Protein AF-A0A0F2J885-F1 (afdb_monomer_lite)

Structure (mmCIF, N/CA/C/O backbone):
data_AF-A0A0F2J885-F1
#
_entry.id   AF-A0A0F2J885-F1
#
loop_
_atom_site.group_PDB
_atom_site.id
_atom_site.type_symbol
_atom_site.label_atom_id
_atom_site.label_alt_id
_atom_site.label_comp_id
_atom_site.label_asym_id
_atom_site.label_entity_id
_atom_site.label_seq_id
_atom_site.pdbx_PDB_ins_code
_atom_site.Cartn_x
_atom_site.Cartn_y
_atom_site.Cartn_z
_atom_site.occupancy
_atom_site.B_iso_or_equiv
_atom_site.auth_seq_id
_atom_site.auth_comp_id
_atom_site.auth_asym_id
_atom_site.auth_atom_id
_atom_site.pdbx_PDB_model_num
ATOM 1 N N . MET A 1 1 ? 10.610 10.848 31.825 1.00 75.00 1 MET A N 1
ATOM 2 C CA . MET A 1 1 ? 9.283 10.232 32.077 1.00 75.00 1 MET A CA 1
ATOM 3 C C . MET A 1 1 ? 8.129 11.218 31.873 1.00 75.00 1 MET A C 1
ATOM 5 O O . MET A 1 1 ? 7.255 10.936 31.067 1.00 75.00 1 MET A O 1
ATOM 9 N N . GLN A 1 2 ? 8.126 12.385 32.527 1.00 83.94 2 GLN A N 1
ATOM 10 C CA . GLN A 1 2 ? 7.028 13.365 32.436 1.00 83.94 2 GLN A CA 1
ATOM 11 C C . GLN A 1 2 ? 6.797 13.942 31.021 1.00 83.94 2 GLN A C 1
ATOM 13 O O . GLN A 1 2 ? 5.659 13.989 30.561 1.00 83.94 2 GLN A O 1
ATOM 18 N N . GLU A 1 3 ? 7.866 14.290 30.298 1.00 84.31 3 GLU A N 1
ATOM 19 C CA . GLU A 1 3 ? 7.790 14.775 28.905 1.00 84.31 3 GLU A CA 1
ATOM 20 C C . GLU A 1 3 ? 7.240 13.719 27.932 1.00 84.31 3 GLU A C 1
ATOM 22 O O . GLU A 1 3 ? 6.405 14.006 27.076 1.00 84.31 3 GLU A O 1
ATOM 27 N N . MET A 1 4 ? 7.619 12.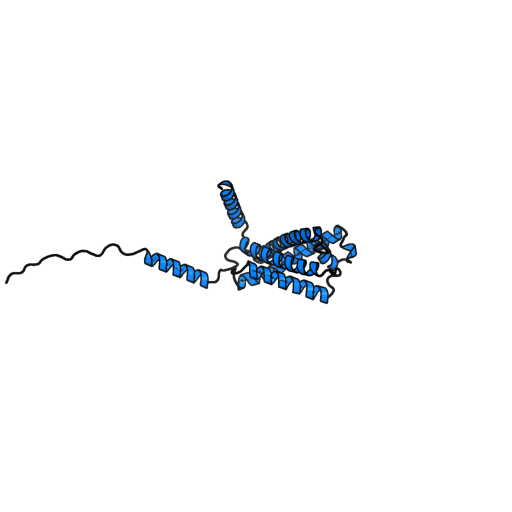455 28.132 1.00 80.94 4 MET A N 1
ATOM 28 C CA . MET A 1 4 ? 7.105 11.335 27.342 1.00 80.94 4 MET A CA 1
ATOM 29 C C . MET A 1 4 ? 5.592 11.153 27.547 1.00 80.94 4 MET A C 1
ATOM 31 O O . MET A 1 4 ? 4.850 10.995 26.580 1.00 80.94 4 MET A O 1
ATOM 35 N N . ASN A 1 5 ? 5.109 11.270 28.788 1.00 87.56 5 ASN A N 1
ATOM 36 C CA . ASN A 1 5 ? 3.677 11.204 29.094 1.00 87.56 5 ASN A CA 1
ATOM 37 C C . ASN A 1 5 ? 2.891 12.371 28.476 1.00 87.56 5 ASN A C 1
ATOM 39 O O . ASN A 1 5 ? 1.774 12.171 27.996 1.00 87.56 5 ASN A O 1
ATOM 43 N N . ARG A 1 6 ? 3.476 13.576 28.435 1.00 85.69 6 ARG A N 1
ATOM 44 C CA . ARG A 1 6 ? 2.882 14.735 27.751 1.00 85.69 6 ARG A CA 1
ATOM 45 C C . ARG A 1 6 ? 2.764 14.505 26.248 1.00 85.69 6 ARG A C 1
ATOM 47 O O . ARG A 1 6 ? 1.681 14.702 25.704 1.00 85.69 6 ARG A O 1
ATOM 54 N N . MET A 1 7 ? 3.820 14.015 25.594 1.00 85.31 7 MET A N 1
ATOM 55 C CA . MET A 1 7 ? 3.769 13.669 24.167 1.00 85.31 7 MET A CA 1
ATOM 56 C C . MET A 1 7 ? 2.695 12.622 23.861 1.00 85.31 7 MET A C 1
ATOM 58 O O . MET A 1 7 ? 1.915 12.805 22.928 1.00 85.31 7 MET A O 1
ATOM 62 N N . PHE A 1 8 ? 2.597 11.559 24.666 1.00 85.31 8 PHE A N 1
ATOM 63 C CA . PHE A 1 8 ? 1.533 10.563 24.509 1.00 85.31 8 PHE A CA 1
ATOM 64 C C . PHE A 1 8 ? 0.135 11.169 24.696 1.00 85.31 8 PHE A C 1
ATOM 66 O O . PHE A 1 8 ? -0.795 10.803 23.974 1.00 85.31 8 PHE A O 1
ATOM 73 N N . GLY A 1 9 ? -0.015 12.124 25.619 1.00 84.25 9 GLY A N 1
ATOM 74 C CA . GLY A 1 9 ? -1.247 12.889 25.808 1.00 84.25 9 GLY A CA 1
ATOM 75 C C . GLY A 1 9 ? -1.638 13.692 24.566 1.00 84.25 9 GLY A C 1
ATOM 76 O O . GLY A 1 9 ? -2.761 13.553 24.078 1.00 84.25 9 GLY A O 1
ATOM 77 N N . TYR A 1 10 ? -0.707 14.469 24.007 1.00 85.44 10 TYR A N 1
ATOM 78 C CA . TYR A 1 10 ? -0.944 15.240 22.783 1.00 85.44 10 TYR A CA 1
ATOM 79 C C . TYR A 1 10 ? -1.274 14.342 21.594 1.00 85.44 10 TYR A C 1
ATOM 81 O O . TYR A 1 10 ? -2.253 14.595 20.893 1.00 85.44 10 TYR A O 1
ATOM 89 N N . LEU A 1 11 ? -0.531 13.247 21.417 1.00 83.31 11 LEU A N 1
ATOM 90 C CA . LEU A 1 11 ? -0.783 12.276 20.356 1.00 83.31 11 LEU A CA 1
ATOM 91 C C . LEU A 1 11 ? -2.200 11.699 20.455 1.00 83.31 11 LEU A C 1
ATOM 93 O O . LEU A 1 11 ? -2.914 11.624 19.458 1.00 83.31 11 LEU A O 1
ATOM 97 N N . LYS A 1 12 ? -2.645 11.342 21.664 1.00 82.50 12 LYS A N 1
ATOM 98 C CA . LYS A 1 12 ? -3.994 10.812 21.895 1.00 82.50 12 LYS A CA 1
ATOM 99 C C . LYS A 1 12 ? -5.083 11.839 21.571 1.00 82.50 12 LYS A C 1
ATOM 101 O O . LYS A 1 12 ? -6.121 11.462 21.027 1.00 82.50 12 LYS A O 1
ATOM 106 N N . THR A 1 13 ? -4.857 13.113 21.883 1.00 82.69 13 THR A N 1
ATOM 107 C CA . THR A 1 13 ? -5.788 14.203 21.554 1.00 82.69 13 THR A CA 1
ATOM 108 C C . THR A 1 13 ? -5.851 14.446 20.049 1.00 82.69 13 THR A C 1
ATOM 110 O O . THR A 1 13 ? -6.946 14.488 19.494 1.00 82.69 13 THR A O 1
ATOM 113 N N . ILE A 1 14 ? -4.701 14.510 19.373 1.00 80.25 14 ILE A N 1
ATOM 114 C CA . ILE A 1 14 ? -4.619 14.666 17.914 1.00 80.25 14 ILE A CA 1
ATOM 115 C C . ILE A 1 14 ? -5.349 13.514 17.218 1.00 80.25 14 ILE A C 1
ATOM 117 O O . ILE A 1 14 ? -6.220 13.748 16.385 1.00 80.25 14 ILE A O 1
ATOM 121 N N . LEU A 1 15 ? -5.088 12.269 17.625 1.00 79.81 15 LEU A N 1
ATOM 122 C CA . LEU A 1 15 ? -5.775 11.095 17.081 1.00 79.81 15 LEU A CA 1
ATOM 123 C C . LEU A 1 15 ? -7.289 11.123 17.318 1.00 79.81 15 LEU A C 1
ATOM 125 O O . LEU A 1 15 ? -8.039 10.573 16.519 1.00 79.81 15 LEU A O 1
ATOM 129 N N . ARG A 1 16 ? -7.761 11.744 18.406 1.00 77.25 16 ARG A N 1
ATOM 130 C CA . ARG A 1 16 ? -9.198 11.893 18.673 1.00 77.25 16 ARG A CA 1
ATOM 131 C C . ARG A 1 16 ? -9.847 12.915 17.735 1.00 77.25 16 ARG A C 1
ATOM 133 O O . ARG A 1 16 ? -10.971 12.675 17.309 1.00 77.25 16 ARG A O 1
ATOM 140 N N . VAL A 1 17 ? -9.154 14.009 17.419 1.00 78.19 17 VAL A N 1
ATOM 141 C CA . VAL A 1 17 ? -9.633 15.048 16.487 1.00 78.19 17 VAL A CA 1
ATOM 142 C C . VAL A 1 17 ? -9.589 14.559 15.039 1.00 78.19 17 VAL A C 1
ATOM 144 O O . VAL A 1 17 ? -10.494 14.852 14.269 1.00 78.19 17 VAL A O 1
ATOM 147 N N . LEU A 1 18 ? -8.589 13.752 14.680 1.00 86.12 18 LEU A N 1
ATOM 148 C CA . LEU A 1 18 ? -8.421 13.202 13.331 1.00 86.12 18 LEU A CA 1
ATOM 149 C C . LEU A 1 18 ? -9.342 12.011 13.016 1.00 86.12 18 LEU A C 1
ATOM 151 O O . LEU A 1 18 ? -9.144 11.341 12.003 1.00 86.12 18 LEU A O 1
ATOM 155 N N . LYS A 1 19 ? -10.334 11.713 13.864 1.00 90.94 19 LYS A N 1
ATOM 156 C CA . LYS A 1 19 ? -11.270 10.623 13.586 1.00 90.94 19 LYS A CA 1
ATOM 157 C C . LYS A 1 19 ? -12.225 10.992 12.462 1.00 90.94 19 LYS A C 1
ATOM 159 O O . LYS A 1 19 ? -12.911 12.007 12.515 1.00 90.94 19 LYS A O 1
ATOM 164 N N . MET A 1 20 ? -12.313 10.109 11.481 1.00 92.56 20 MET A N 1
ATOM 165 C CA . MET A 1 20 ? -13.153 10.248 10.303 1.00 92.56 20 MET A CA 1
ATOM 166 C C . MET A 1 20 ? -14.369 9.329 10.426 1.00 92.56 20 MET A C 1
ATOM 168 O O . MET A 1 20 ? -14.254 8.178 10.857 1.00 92.56 20 MET A O 1
ATOM 172 N N . LYS A 1 21 ? -15.538 9.858 10.053 1.00 91.62 21 LYS A N 1
ATOM 173 C CA . LYS A 1 21 ? -16.811 9.117 10.035 1.00 91.62 21 LYS A CA 1
ATOM 174 C C . LYS A 1 21 ? -17.086 8.460 8.689 1.00 91.62 21 LYS A C 1
ATOM 176 O O . LYS A 1 21 ? -17.731 7.419 8.622 1.00 91.62 21 LYS A O 1
ATOM 181 N N . ASP A 1 22 ? -16.602 9.086 7.621 1.00 94.31 22 ASP A N 1
ATOM 182 C CA . ASP A 1 22 ? -16.809 8.592 6.272 1.00 94.31 22 ASP A CA 1
ATOM 183 C C . ASP A 1 22 ? -15.866 7.422 5.968 1.00 94.31 22 ASP A C 1
ATOM 185 O O . ASP A 1 22 ? -14.637 7.543 6.021 1.00 94.31 22 ASP A O 1
ATOM 189 N N . SER A 1 23 ? -16.469 6.275 5.653 1.00 94.25 23 SER A N 1
ATOM 190 C CA . SER A 1 23 ? -15.751 5.023 5.415 1.00 94.25 23 SER A CA 1
ATOM 191 C C . SER A 1 23 ? -14.853 5.090 4.178 1.00 94.25 23 SER A C 1
ATOM 193 O O . SER A 1 23 ? -13.787 4.473 4.165 1.00 94.25 23 SER A O 1
ATOM 195 N N . VAL A 1 24 ? -15.238 5.853 3.152 1.00 96.62 24 VAL A N 1
ATOM 196 C CA . VAL A 1 24 ? -14.452 6.000 1.922 1.00 96.62 24 VAL A CA 1
ATOM 197 C C . VAL A 1 24 ? -13.218 6.851 2.204 1.00 96.62 24 VAL A C 1
ATOM 199 O O . VAL A 1 24 ? -12.098 6.408 1.958 1.00 96.62 24 VAL A O 1
ATOM 202 N N . THR A 1 25 ? -13.402 8.018 2.815 1.00 96.62 25 THR A N 1
ATOM 203 C CA . THR A 1 25 ? -12.331 8.962 3.157 1.00 96.62 25 THR A CA 1
ATOM 204 C C . THR A 1 25 ? -11.287 8.317 4.062 1.00 96.62 25 THR A C 1
ATOM 206 O O . THR A 1 25 ? -10.093 8.384 3.763 1.00 96.62 25 THR A O 1
ATOM 209 N N . VAL A 1 26 ? -11.711 7.620 5.126 1.00 97.12 26 VAL A N 1
ATOM 210 C CA . VAL A 1 26 ? -10.763 6.939 6.025 1.00 97.12 26 VAL A CA 1
ATOM 211 C C . VAL A 1 26 ? -10.024 5.802 5.323 1.00 97.12 26 VAL A C 1
ATOM 213 O O . VAL A 1 26 ? -8.848 5.581 5.613 1.00 97.12 26 VAL A O 1
ATOM 216 N N . SER A 1 27 ? -10.669 5.115 4.373 1.00 97.62 27 SER A N 1
ATOM 217 C CA . SER A 1 27 ? -10.021 4.071 3.570 1.00 97.62 27 SER A CA 1
ATOM 218 C C . SER A 1 27 ? -8.932 4.655 2.691 1.00 97.62 27 SER A C 1
ATOM 220 O O . SER A 1 27 ? -7.784 4.237 2.803 1.00 97.62 27 SER A O 1
ATOM 222 N N . LEU A 1 28 ? -9.267 5.662 1.881 1.00 98.25 28 LEU A N 1
ATOM 223 C CA . LEU A 1 28 ? -8.322 6.305 0.969 1.00 98.25 28 LEU A CA 1
ATOM 224 C C . LEU A 1 28 ? -7.118 6.870 1.729 1.00 98.25 28 LEU A C 1
ATOM 226 O O . LEU A 1 28 ? -5.973 6.620 1.353 1.00 98.25 28 LEU A O 1
ATOM 230 N N . PHE A 1 29 ? -7.364 7.567 2.841 1.00 97.81 29 PHE A N 1
ATOM 231 C CA . PHE A 1 29 ? -6.300 8.127 3.671 1.00 97.81 29 PHE A CA 1
ATOM 232 C C . PHE A 1 29 ? -5.418 7.041 4.304 1.00 97.81 29 PHE A C 1
ATOM 234 O O . PHE A 1 29 ? -4.191 7.139 4.288 1.00 97.81 29 PHE A O 1
ATOM 241 N N . SER A 1 30 ? -6.023 5.970 4.821 1.00 98.06 30 SER A N 1
ATOM 242 C CA . SER A 1 30 ? -5.278 4.866 5.437 1.00 98.06 30 SER A CA 1
ATOM 243 C C . SER A 1 30 ? -4.452 4.083 4.418 1.00 98.06 30 SER A C 1
ATOM 245 O O . SER A 1 30 ? -3.316 3.721 4.713 1.00 98.06 30 SER A O 1
ATOM 247 N N . GLY A 1 31 ? -4.992 3.853 3.218 1.00 98.31 31 GLY A N 1
ATOM 248 C CA . GLY A 1 31 ? -4.272 3.214 2.117 1.00 98.31 31 GLY A CA 1
ATOM 249 C C . GLY A 1 31 ? -3.114 4.063 1.615 1.00 98.31 31 GLY A C 1
ATOM 250 O O . GLY A 1 31 ? -2.020 3.546 1.396 1.00 98.31 31 GLY A O 1
ATOM 251 N N . PHE A 1 32 ? -3.303 5.381 1.525 1.00 98.50 32 PHE A N 1
ATOM 252 C CA . PHE A 1 32 ? -2.219 6.315 1.234 1.00 98.50 32 PHE A CA 1
ATOM 253 C C . PHE A 1 32 ? -1.088 6.206 2.269 1.00 98.50 32 PHE A C 1
ATOM 255 O O . PHE A 1 32 ? 0.065 6.000 1.893 1.00 98.50 32 PHE A O 1
ATOM 262 N N . LEU A 1 33 ? -1.405 6.244 3.570 1.00 98.38 33 LEU A N 1
ATOM 263 C CA . LEU A 1 33 ? -0.406 6.079 4.635 1.00 98.38 33 LEU A CA 1
ATOM 264 C C . LEU A 1 33 ? 0.305 4.723 4.573 1.00 98.38 33 LEU A C 1
ATOM 266 O O . LEU A 1 33 ? 1.526 4.663 4.717 1.00 98.38 33 LEU A O 1
ATOM 270 N N . GLY A 1 34 ? -0.435 3.638 4.336 1.00 98.50 34 GLY A N 1
ATOM 271 C CA . GLY A 1 34 ? 0.156 2.315 4.155 1.00 98.50 34 GLY A CA 1
ATOM 272 C C . GLY A 1 34 ? 1.112 2.264 2.965 1.00 98.50 34 GLY A C 1
ATOM 273 O O . GLY A 1 34 ? 2.170 1.644 3.053 1.00 98.50 34 GLY A O 1
ATOM 274 N N . THR A 1 35 ? 0.779 2.963 1.878 1.00 98.44 35 THR A N 1
ATOM 275 C CA . THR A 1 35 ? 1.628 3.042 0.681 1.00 98.44 35 THR A CA 1
ATOM 276 C C . THR A 1 35 ? 2.916 3.804 0.966 1.00 98.44 35 THR A C 1
ATOM 278 O O . THR A 1 35 ? 3.982 3.349 0.573 1.00 98.44 35 THR A O 1
ATOM 281 N N . LEU A 1 36 ? 2.866 4.888 1.746 1.00 98.44 36 LEU A N 1
ATOM 282 C CA . LEU A 1 36 ? 4.080 5.600 2.165 1.00 98.44 36 LEU A CA 1
ATOM 283 C C . LEU A 1 36 ? 5.018 4.724 3.008 1.00 98.44 36 LEU A C 1
ATOM 285 O O . LEU A 1 36 ? 6.234 4.775 2.828 1.00 98.44 36 LEU A O 1
ATOM 289 N N . VAL A 1 37 ? 4.473 3.908 3.917 1.00 98.50 37 VAL A N 1
ATOM 290 C CA . VAL A 1 37 ? 5.273 2.951 4.706 1.00 98.50 37 VAL A CA 1
ATOM 291 C C . VAL A 1 37 ? 5.923 1.911 3.792 1.00 98.50 37 VAL A C 1
ATOM 293 O O . VAL A 1 37 ? 7.104 1.591 3.946 1.00 98.50 37 VAL A O 1
ATOM 296 N N . MET A 1 38 ? 5.164 1.411 2.820 1.00 97.94 38 MET A N 1
ATOM 297 C CA . MET A 1 38 ? 5.642 0.466 1.820 1.00 97.94 38 MET A CA 1
ATOM 298 C C . MET A 1 38 ? 6.747 1.061 0.936 1.00 97.94 38 MET A C 1
ATOM 300 O O . MET A 1 38 ? 7.778 0.419 0.747 1.00 97.94 38 MET A O 1
ATOM 304 N N . ASP A 1 39 ? 6.579 2.290 0.451 1.00 98.06 39 ASP A N 1
ATOM 305 C CA . ASP A 1 39 ? 7.577 3.004 -0.350 1.00 98.06 39 ASP A CA 1
ATOM 306 C C . ASP A 1 39 ? 8.854 3.277 0.441 1.00 98.06 39 ASP A C 1
ATOM 308 O O . ASP A 1 39 ? 9.955 3.103 -0.080 1.00 98.06 39 ASP A O 1
ATOM 312 N N . ALA A 1 40 ? 8.733 3.655 1.716 1.00 98.31 40 ALA A N 1
ATOM 313 C CA . ALA A 1 40 ? 9.887 3.837 2.586 1.00 98.31 40 ALA A CA 1
ATOM 314 C C . ALA A 1 40 ? 10.680 2.529 2.738 1.00 98.31 40 ALA A C 1
ATOM 316 O O . ALA A 1 40 ? 11.906 2.529 2.611 1.00 98.31 40 ALA A O 1
ATOM 317 N N . SER A 1 41 ? 9.995 1.401 2.952 1.00 98.25 41 SER A N 1
ATOM 318 C CA . SER A 1 41 ? 10.644 0.089 3.032 1.00 98.25 41 SER A CA 1
ATOM 319 C C . SER A 1 41 ? 11.283 -0.318 1.700 1.00 98.25 41 SER A C 1
ATOM 321 O O . SER A 1 41 ? 12.451 -0.711 1.661 1.00 98.25 41 SER A O 1
ATOM 323 N N . ASN A 1 42 ? 10.572 -0.129 0.590 1.00 98.12 42 ASN A N 1
ATOM 324 C CA . ASN A 1 42 ? 11.071 -0.417 -0.747 1.00 98.12 42 ASN A CA 1
ATOM 325 C C . ASN A 1 42 ? 12.292 0.441 -1.114 1.00 98.12 42 ASN A C 1
ATOM 327 O O . ASN A 1 42 ? 13.251 -0.091 -1.668 1.00 98.12 42 ASN A O 1
ATOM 331 N N . LEU A 1 43 ? 12.319 1.721 -0.735 1.00 98.00 43 LEU A N 1
ATOM 332 C CA . LEU A 1 43 ? 13.467 2.607 -0.928 1.00 98.00 43 LEU A CA 1
ATOM 333 C C . LEU A 1 43 ? 14.706 2.116 -0.167 1.00 98.00 43 LEU A C 1
ATOM 335 O O . LEU A 1 43 ? 15.812 2.135 -0.713 1.00 98.00 43 LEU A O 1
ATOM 339 N N . LEU A 1 44 ? 14.536 1.647 1.073 1.00 98.12 44 LEU A N 1
ATOM 340 C CA . LEU A 1 44 ? 15.626 1.065 1.864 1.00 98.12 44 LEU A CA 1
ATOM 341 C C . LEU A 1 44 ? 16.160 -0.227 1.226 1.00 98.12 44 LEU A C 1
ATOM 343 O O . LEU A 1 44 ? 17.376 -0.415 1.108 1.00 98.12 44 LEU A O 1
ATOM 347 N N . LEU A 1 45 ? 15.266 -1.104 0.766 1.00 97.50 45 LEU A N 1
ATOM 348 C CA . LEU A 1 45 ? 15.635 -2.351 0.090 1.00 97.50 45 LEU A CA 1
ATOM 349 C C . LEU A 1 45 ? 16.299 -2.095 -1.268 1.00 97.50 45 LEU A C 1
ATOM 351 O O . LEU A 1 45 ? 17.284 -2.747 -1.608 1.00 97.50 45 LEU A O 1
ATOM 355 N N . TRP A 1 46 ? 15.835 -1.096 -2.011 1.00 97.38 46 TRP A N 1
ATOM 356 C CA . TRP A 1 46 ? 16.432 -0.695 -3.280 1.00 97.38 46 TRP A CA 1
ATOM 357 C C . TRP A 1 46 ? 17.841 -0.134 -3.079 1.00 97.38 46 TRP A C 1
ATOM 359 O O . TRP A 1 46 ? 18.784 -0.539 -3.760 1.00 97.38 46 TRP A O 1
ATOM 369 N N . ARG A 1 47 ? 18.031 0.718 -2.062 1.00 97.06 47 ARG A N 1
ATOM 370 C CA . ARG A 1 47 ? 19.346 1.277 -1.710 1.00 97.06 47 ARG A CA 1
ATOM 371 C C . ARG A 1 47 ? 20.354 0.199 -1.301 1.00 97.06 47 ARG A C 1
ATOM 373 O O . ARG A 1 47 ? 21.545 0.351 -1.559 1.00 97.06 47 ARG A O 1
ATOM 380 N N . THR A 1 48 ? 19.880 -0.894 -0.707 1.00 96.06 48 THR A N 1
ATOM 381 C CA . THR A 1 48 ? 20.690 -2.072 -0.348 1.00 96.06 48 THR A CA 1
ATOM 382 C C . THR A 1 48 ? 20.776 -3.120 -1.466 1.00 96.06 48 THR A C 1
ATOM 384 O O . THR A 1 48 ? 21.347 -4.187 -1.259 1.00 96.06 48 THR A O 1
ATOM 387 N N . ARG A 1 49 ? 20.264 -2.818 -2.671 1.00 94.88 49 ARG A N 1
ATOM 388 C CA . ARG A 1 49 ? 20.237 -3.707 -3.850 1.00 94.88 49 ARG A CA 1
ATOM 389 C C . ARG A 1 49 ? 19.487 -5.024 -3.619 1.00 94.88 49 ARG A C 1
ATOM 391 O O . ARG A 1 49 ? 19.789 -6.037 -4.255 1.00 94.88 49 ARG A O 1
ATOM 398 N N . ASN A 1 50 ? 18.512 -5.023 -2.717 1.00 94.69 50 ASN A N 1
ATOM 399 C CA . ASN A 1 50 ? 17.622 -6.157 -2.471 1.00 94.69 50 ASN A CA 1
ATOM 400 C C . ASN A 1 50 ? 16.395 -6.162 -3.394 1.00 94.69 50 ASN A C 1
ATOM 402 O O . ASN A 1 50 ? 15.785 -7.212 -3.570 1.00 94.69 50 ASN A O 1
ATOM 406 N N . THR A 1 51 ? 16.089 -5.033 -4.038 1.00 95.31 51 THR A N 1
ATOM 407 C CA . THR A 1 51 ? 15.065 -4.909 -5.087 1.00 95.31 51 THR A CA 1
ATOM 408 C C . THR A 1 51 ? 15.653 -4.285 -6.353 1.00 95.31 51 THR A C 1
ATOM 410 O O . THR A 1 51 ? 16.581 -3.478 -6.288 1.00 95.31 51 THR A O 1
ATOM 413 N N . GLU A 1 52 ? 15.116 -4.655 -7.517 1.00 95.06 52 GLU A N 1
ATOM 414 C CA . GLU A 1 52 ? 15.541 -4.116 -8.824 1.00 95.06 52 GLU A CA 1
ATOM 415 C C . GLU A 1 52 ? 15.002 -2.715 -9.103 1.00 95.06 52 GLU A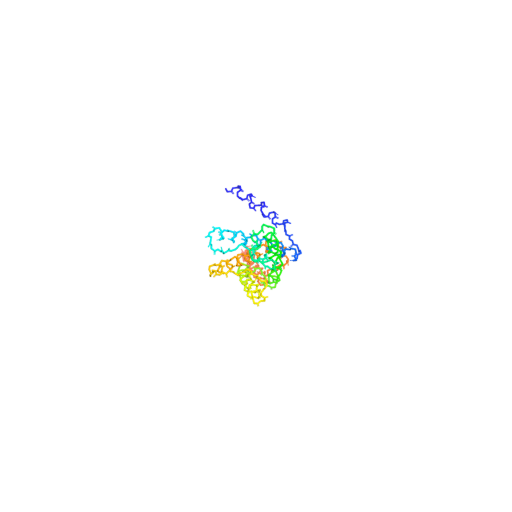 C 1
ATOM 417 O O . GLU A 1 52 ? 15.646 -1.918 -9.785 1.00 95.06 52 GLU A O 1
ATOM 422 N N . ALA A 1 53 ? 13.815 -2.409 -8.586 1.00 95.00 53 ALA A N 1
ATOM 423 C CA . ALA A 1 53 ? 13.082 -1.212 -8.945 1.00 95.00 53 ALA A CA 1
ATOM 424 C C . ALA A 1 53 ? 12.293 -0.658 -7.761 1.00 95.00 53 ALA A C 1
ATOM 426 O O . ALA A 1 53 ? 11.805 -1.395 -6.902 1.00 95.00 53 ALA A O 1
ATOM 427 N N . LEU A 1 54 ? 12.155 0.667 -7.762 1.00 97.12 54 LEU A N 1
ATOM 428 C CA . LEU A 1 54 ? 11.171 1.347 -6.926 1.00 97.12 54 LEU A CA 1
ATOM 429 C C . LEU A 1 54 ? 9.758 1.168 -7.491 1.00 97.12 54 LEU A C 1
ATOM 431 O O . LEU A 1 54 ? 9.598 1.107 -8.714 1.00 97.12 54 LEU A O 1
ATOM 435 N N . TYR A 1 55 ? 8.736 1.181 -6.636 1.00 96.44 55 TYR A N 1
ATOM 436 C CA . TYR A 1 55 ? 7.346 1.018 -7.078 1.00 96.44 55 TYR A CA 1
ATOM 437 C C . TYR A 1 55 ? 6.892 2.059 -8.105 1.00 96.44 55 TYR A C 1
ATOM 439 O O . TYR A 1 55 ? 6.167 1.706 -9.035 1.00 96.44 55 TYR A O 1
ATOM 447 N N . GLY A 1 56 ? 7.396 3.296 -8.041 1.00 96.69 56 GLY A N 1
ATOM 448 C CA . GLY A 1 56 ? 7.168 4.294 -9.089 1.00 96.69 56 GLY A CA 1
ATOM 449 C C . GLY A 1 56 ? 7.628 3.846 -10.487 1.00 96.69 56 GLY A C 1
ATOM 450 O O . GLY A 1 56 ? 6.959 4.143 -11.475 1.00 96.69 56 GLY A O 1
ATOM 451 N N . HIS A 1 57 ? 8.704 3.058 -10.607 1.00 96.69 57 HIS A N 1
ATOM 452 C CA . HIS A 1 57 ? 9.124 2.498 -11.900 1.00 96.69 57 HIS A CA 1
ATOM 453 C C . HIS A 1 57 ? 8.183 1.390 -12.382 1.00 96.69 57 HIS A C 1
ATOM 455 O O . HIS A 1 57 ? 7.886 1.315 -13.575 1.00 96.69 57 HIS A O 1
ATOM 461 N N . ILE A 1 58 ? 7.718 0.529 -11.471 1.00 94.38 58 ILE A N 1
ATOM 462 C CA . ILE A 1 58 ? 6.819 -0.587 -11.798 1.00 94.38 58 ILE A CA 1
ATOM 463 C C . ILE A 1 58 ? 5.454 -0.039 -12.222 1.00 94.38 58 ILE A C 1
ATOM 465 O O . ILE A 1 58 ? 4.985 -0.340 -13.316 1.00 94.38 58 ILE A O 1
ATOM 469 N N . ALA A 1 59 ? 4.858 0.848 -11.426 1.00 95.25 59 ALA A N 1
ATOM 470 C CA . ALA A 1 59 ? 3.581 1.479 -11.748 1.00 95.25 59 ALA A CA 1
ATOM 471 C C . ALA A 1 59 ? 3.670 2.381 -12.992 1.00 95.25 59 ALA A C 1
ATOM 473 O O . ALA A 1 59 ? 2.759 2.400 -13.814 1.00 95.25 59 ALA A O 1
ATOM 474 N N . GLY A 1 60 ? 4.790 3.084 -13.196 1.00 95.94 60 GLY A N 1
ATOM 475 C CA . GLY A 1 60 ? 5.011 3.882 -14.408 1.00 95.94 60 GLY A CA 1
ATOM 476 C C . GLY A 1 60 ? 5.075 3.036 -15.684 1.00 95.94 60 GLY A C 1
ATOM 477 O O . GLY A 1 60 ? 4.758 3.529 -16.768 1.00 95.94 60 GLY A O 1
ATOM 478 N N . SER A 1 61 ? 5.431 1.754 -15.557 1.00 95.12 61 SER A N 1
ATOM 479 C CA . SER A 1 61 ? 5.537 0.819 -16.681 1.00 95.12 61 SER A CA 1
ATOM 480 C C . SER A 1 61 ? 4.196 0.440 -17.318 1.00 95.12 61 SER A C 1
ATOM 482 O O . SER A 1 61 ? 4.190 -0.148 -18.399 1.00 95.12 61 SER A O 1
ATOM 484 N N . VAL A 1 62 ? 3.083 0.818 -16.678 1.00 94.06 62 VAL A N 1
ATOM 485 C CA . VAL A 1 62 ? 1.726 0.733 -17.240 1.00 94.06 62 VAL A CA 1
ATOM 486 C C . VAL A 1 62 ? 1.547 1.706 -18.409 1.00 94.06 62 VAL A C 1
ATOM 488 O O . VAL A 1 62 ? 0.840 1.410 -19.365 1.00 94.06 62 VAL A O 1
ATOM 491 N N . TYR A 1 63 ? 2.206 2.869 -18.363 1.00 95.62 63 TYR A N 1
ATOM 492 C CA . TYR A 1 63 ? 2.009 3.938 -19.352 1.00 95.62 63 TYR A CA 1
ATOM 493 C C . TYR A 1 63 ? 3.158 4.065 -20.346 1.00 95.62 63 TYR A C 1
ATOM 495 O O . TYR A 1 63 ? 2.971 4.522 -21.473 1.00 95.62 63 TYR A O 1
ATOM 503 N N . VAL A 1 64 ? 4.378 3.733 -19.923 1.00 95.88 64 VAL A N 1
ATOM 504 C CA . VAL A 1 64 ? 5.581 3.907 -20.739 1.00 95.88 64 VAL A CA 1
ATOM 505 C C . VAL A 1 64 ? 6.457 2.666 -20.698 1.00 95.88 64 VAL A C 1
ATOM 507 O O . VAL A 1 64 ? 6.442 1.903 -19.740 1.00 95.88 64 VAL A O 1
ATOM 510 N N . ARG A 1 65 ? 7.290 2.495 -21.729 1.00 93.81 65 ARG A N 1
ATOM 511 C CA . ARG A 1 65 ? 8.264 1.396 -21.785 1.00 93.81 65 ARG A CA 1
ATOM 512 C C . ARG A 1 65 ? 9.227 1.427 -20.582 1.00 93.81 65 ARG A C 1
ATOM 514 O O . ARG A 1 65 ? 9.591 2.529 -20.156 1.00 93.81 65 ARG A O 1
ATOM 521 N N . PRO A 1 66 ? 9.753 0.276 -20.117 1.00 91.75 66 PRO A N 1
ATOM 522 C CA . PRO A 1 66 ? 10.552 0.185 -18.889 1.00 91.75 66 PRO A CA 1
ATOM 523 C C . PRO A 1 66 ? 11.753 1.131 -18.851 1.00 91.75 66 PRO A C 1
ATOM 525 O O . PRO A 1 66 ? 11.961 1.828 -17.870 1.00 91.75 66 PRO A O 1
ATOM 528 N N . PHE A 1 67 ? 12.504 1.267 -19.948 1.00 93.06 67 PHE A N 1
ATOM 529 C CA . PHE A 1 67 ? 13.659 2.174 -19.984 1.00 93.06 67 PHE A CA 1
ATOM 530 C C . PHE A 1 67 ? 13.281 3.657 -19.799 1.00 93.06 67 PHE A C 1
ATOM 532 O O . PHE A 1 67 ? 14.103 4.456 -19.351 1.00 93.06 67 PHE A O 1
ATOM 539 N N . ARG A 1 68 ? 12.035 4.041 -20.123 1.00 95.56 68 ARG A N 1
ATOM 540 C CA . ARG A 1 68 ? 11.530 5.412 -19.964 1.00 95.56 68 ARG A CA 1
ATOM 541 C C . ARG A 1 68 ? 11.076 5.699 -18.538 1.00 95.56 68 ARG A C 1
ATOM 543 O O . ARG A 1 68 ? 11.014 6.877 -18.193 1.00 95.56 68 ARG A O 1
ATOM 550 N N . THR A 1 69 ? 10.782 4.693 -17.713 1.00 95.19 69 THR A N 1
ATOM 551 C CA . THR A 1 69 ? 10.331 4.908 -16.325 1.00 95.19 69 THR A CA 1
ATOM 552 C C . THR A 1 69 ? 11.423 5.541 -15.460 1.00 95.19 69 THR A C 1
ATOM 554 O O . THR A 1 69 ? 11.104 6.282 -14.539 1.00 95.19 69 THR A O 1
ATOM 557 N N . ASN A 1 70 ? 12.700 5.370 -15.826 1.00 94.69 70 ASN A N 1
ATOM 558 C CA . ASN A 1 70 ? 13.850 6.023 -15.184 1.00 94.69 70 ASN A CA 1
ATOM 559 C C . ASN A 1 70 ? 13.888 7.553 -15.378 1.00 94.69 70 ASN A C 1
ATOM 561 O O . ASN A 1 70 ? 14.623 8.261 -14.689 1.00 94.69 70 ASN A O 1
ATOM 565 N N . GLN A 1 71 ? 13.125 8.101 -16.330 1.00 96.81 71 GLN A N 1
ATOM 566 C CA . GLN A 1 71 ? 13.016 9.551 -16.485 1.00 96.81 71 GLN A CA 1
ATOM 567 C C . GLN A 1 71 ? 12.178 10.116 -15.336 1.00 96.81 71 GLN A C 1
ATOM 569 O O . GLN A 1 71 ? 11.046 9.682 -15.139 1.00 96.81 71 GLN A O 1
ATOM 574 N N . ARG A 1 72 ? 12.678 11.153 -14.649 1.00 96.75 72 ARG A N 1
ATOM 575 C CA . ARG A 1 72 ? 12.029 11.753 -13.463 1.00 96.75 72 ARG A CA 1
ATOM 576 C C . ARG A 1 72 ? 10.525 12.002 -13.632 1.00 96.75 72 ARG A C 1
ATOM 578 O O . ARG A 1 72 ? 9.750 11.677 -12.744 1.00 96.75 72 ARG A O 1
ATOM 585 N N . LYS A 1 73 ? 10.103 12.541 -14.780 1.00 97.12 73 LYS A N 1
ATOM 586 C CA . LYS A 1 73 ? 8.683 12.810 -15.072 1.00 97.12 73 LYS A CA 1
ATOM 587 C C . LYS A 1 73 ? 7.819 11.543 -15.127 1.00 97.12 73 LYS A C 1
ATOM 589 O O . LYS A 1 73 ? 6.702 11.544 -14.625 1.00 97.12 73 LYS A O 1
ATOM 594 N N . ASN A 1 74 ? 8.348 10.459 -15.692 1.00 97.38 74 ASN A N 1
ATOM 595 C CA . ASN A 1 74 ? 7.627 9.192 -15.811 1.00 97.38 74 ASN A C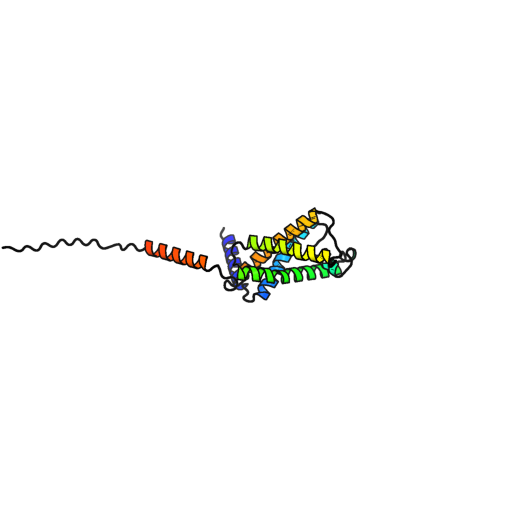A 1
ATOM 596 C C . ASN A 1 74 ? 7.654 8.425 -14.485 1.00 97.38 74 ASN A C 1
ATOM 598 O O . ASN A 1 74 ? 6.666 7.787 -14.138 1.00 97.38 74 ASN A O 1
ATOM 602 N N . PHE A 1 75 ? 8.749 8.541 -13.725 1.00 97.31 75 PHE A N 1
ATOM 603 C CA . PHE A 1 75 ? 8.816 8.045 -12.355 1.00 97.31 75 PHE A CA 1
ATOM 604 C C . PHE A 1 75 ? 7.721 8.678 -11.490 1.00 97.31 75 PHE A C 1
ATOM 606 O O . PHE A 1 75 ? 6.981 7.956 -10.835 1.00 97.31 75 PHE A O 1
ATOM 613 N N . TRP A 1 76 ? 7.555 10.006 -11.536 1.00 97.94 76 TRP A N 1
ATOM 614 C CA . TRP A 1 76 ? 6.503 10.693 -10.778 1.00 97.94 76 TRP A CA 1
ATOM 615 C C . TRP A 1 76 ? 5.092 10.300 -11.216 1.00 97.94 76 TRP A C 1
ATOM 617 O O . TRP A 1 76 ? 4.236 10.092 -10.360 1.00 97.94 76 TRP A O 1
ATOM 627 N N . LEU A 1 77 ? 4.852 10.135 -12.520 1.00 97.75 77 LEU A N 1
ATOM 628 C CA . LEU A 1 77 ? 3.576 9.615 -13.022 1.00 97.75 77 LEU A CA 1
ATOM 629 C C . LEU A 1 77 ? 3.270 8.224 -12.440 1.00 97.75 77 LEU A C 1
ATOM 631 O O . LEU A 1 77 ? 2.161 7.966 -11.967 1.00 97.75 77 LEU A O 1
ATOM 635 N N . GLY A 1 78 ? 4.271 7.344 -12.432 1.00 97.56 78 GLY A N 1
ATOM 636 C CA . GLY A 1 78 ? 4.168 6.027 -11.818 1.00 97.56 78 GLY A CA 1
ATOM 637 C C . GLY A 1 78 ? 3.966 6.092 -10.308 1.00 97.56 78 GLY A C 1
ATOM 638 O O . GLY A 1 78 ? 3.103 5.402 -9.782 1.00 97.56 78 GLY A O 1
ATOM 639 N N . GLN A 1 79 ? 4.684 6.973 -9.614 1.00 98.12 79 GLN A N 1
ATOM 640 C CA . GLN A 1 79 ? 4.578 7.155 -8.169 1.00 98.12 79 GLN A CA 1
ATOM 641 C C . GLN A 1 79 ? 3.186 7.646 -7.752 1.00 98.12 79 GLN A C 1
ATOM 643 O O . GLN A 1 79 ? 2.606 7.123 -6.806 1.00 98.12 79 GLN A O 1
ATOM 648 N N . ILE A 1 80 ? 2.605 8.603 -8.481 1.00 98.12 80 ILE A N 1
ATOM 649 C CA . ILE A 1 80 ? 1.228 9.061 -8.245 1.00 98.12 80 ILE A CA 1
ATOM 650 C C . ILE A 1 80 ? 0.246 7.913 -8.481 1.00 98.12 80 ILE A C 1
ATOM 652 O O . ILE A 1 80 ? -0.622 7.665 -7.648 1.00 98.12 80 ILE A O 1
ATOM 656 N N . THR A 1 81 ? 0.413 7.176 -9.582 1.00 97.12 81 THR A N 1
ATOM 657 C CA . THR A 1 81 ? -0.430 6.011 -9.891 1.00 97.12 81 THR A CA 1
ATOM 658 C C . THR A 1 81 ? -0.350 4.963 -8.783 1.00 97.12 81 THR A C 1
ATOM 660 O O . THR A 1 81 ? -1.375 4.427 -8.367 1.00 97.12 81 THR A O 1
ATOM 663 N N . HIS A 1 82 ? 0.849 4.709 -8.261 1.00 97.44 82 HIS A N 1
ATOM 664 C CA . HIS A 1 82 ? 1.080 3.787 -7.158 1.00 97.44 82 HIS A CA 1
ATOM 665 C C . HIS A 1 82 ? 0.360 4.231 -5.877 1.00 97.44 82 HIS A C 1
ATOM 667 O O . HIS A 1 82 ? -0.397 3.450 -5.301 1.00 97.44 82 HIS A O 1
ATOM 673 N N . LEU A 1 83 ? 0.513 5.502 -5.486 1.00 98.19 83 LEU A N 1
ATOM 674 C CA . LEU A 1 83 ? -0.142 6.084 -4.308 1.00 98.19 83 LEU A CA 1
ATOM 675 C C . LEU A 1 83 ? -1.671 6.042 -4.409 1.00 98.19 83 LEU A C 1
ATOM 677 O O . LEU A 1 83 ? -2.342 5.664 -3.450 1.00 98.19 83 LEU A O 1
ATOM 681 N N . VAL A 1 84 ? -2.229 6.388 -5.573 1.00 98.00 84 VAL A N 1
ATOM 682 C CA . VAL A 1 84 ? -3.679 6.331 -5.824 1.00 98.00 84 VAL A CA 1
ATOM 683 C C . VAL A 1 84 ? -4.185 4.891 -5.766 1.00 98.00 84 VAL A C 1
ATOM 685 O O . VAL A 1 84 ? -5.196 4.619 -5.121 1.00 98.00 84 VAL A O 1
ATOM 688 N N . THR A 1 85 ? -3.463 3.956 -6.384 1.00 96.00 85 THR A N 1
ATOM 689 C CA . THR A 1 85 ? -3.816 2.531 -6.368 1.00 96.00 85 THR A CA 1
ATOM 690 C C . THR A 1 85 ? -3.840 1.998 -4.936 1.00 96.00 85 THR A C 1
ATOM 692 O O . THR A 1 85 ? -4.836 1.415 -4.511 1.00 96.00 85 THR A O 1
ATOM 695 N N . GLY A 1 86 ? -2.794 2.267 -4.150 1.00 97.31 86 GLY A N 1
ATOM 696 C CA . GLY A 1 86 ? -2.726 1.866 -2.747 1.00 97.31 86 GLY A CA 1
ATOM 697 C C . GLY A 1 86 ? -3.789 2.528 -1.861 1.00 97.31 86 GLY A C 1
ATOM 698 O O . GLY A 1 86 ? -4.302 1.886 -0.943 1.00 97.31 86 GLY A O 1
ATOM 699 N N . ALA A 1 87 ? -4.199 3.765 -2.153 1.00 98.19 87 ALA A N 1
ATOM 700 C CA . ALA A 1 87 ? -5.332 4.408 -1.485 1.00 98.19 87 ALA A CA 1
ATOM 701 C C . ALA A 1 87 ? -6.659 3.682 -1.773 1.00 98.19 87 ALA A C 1
ATOM 703 O O . ALA A 1 87 ? -7.404 3.365 -0.845 1.00 98.19 87 ALA A O 1
ATOM 704 N N . ILE A 1 88 ? -6.943 3.368 -3.040 1.00 97.75 88 ILE A N 1
ATOM 705 C CA . ILE A 1 88 ? -8.190 2.704 -3.462 1.00 97.75 88 ILE A CA 1
ATOM 706 C C . ILE A 1 88 ? -8.291 1.285 -2.884 1.00 97.75 88 ILE A C 1
ATOM 708 O O . ILE A 1 88 ? -9.346 0.888 -2.386 1.00 97.75 88 ILE A O 1
ATOM 712 N N . LEU A 1 89 ? -7.190 0.530 -2.889 1.00 96.88 89 LEU A N 1
ATOM 713 C CA . LEU A 1 89 ? -7.150 -0.857 -2.407 1.00 96.88 89 LEU A CA 1
ATOM 714 C C . LEU A 1 89 ? -7.423 -1.007 -0.907 1.00 96.88 89 LEU A C 1
ATOM 716 O O . LEU A 1 89 ? -7.795 -2.088 -0.455 1.00 96.88 89 LEU A O 1
ATOM 720 N N . ALA A 1 90 ? -7.312 0.065 -0.126 1.00 97.94 90 ALA A N 1
ATOM 721 C CA . ALA A 1 90 ? -7.673 0.030 1.285 1.00 97.94 90 ALA A CA 1
ATOM 722 C C . ALA A 1 90 ? -9.188 -0.069 1.521 1.00 97.94 90 ALA A C 1
ATOM 724 O O . ALA A 1 90 ? -9.608 -0.502 2.594 1.00 97.94 90 ALA A O 1
ATOM 725 N N . TYR A 1 91 ? -10.021 0.296 0.541 1.00 97.94 91 TYR A N 1
ATOM 726 C CA . TYR A 1 91 ? -11.476 0.221 0.666 1.00 97.94 91 TYR A CA 1
ATOM 727 C C . TYR A 1 91 ? -11.997 -1.211 0.899 1.00 97.94 91 TYR A C 1
ATOM 729 O O . TYR A 1 91 ? -12.699 -1.428 1.891 1.00 97.94 91 TYR A O 1
ATOM 737 N N . PRO A 1 92 ? -11.637 -2.230 0.092 1.00 97.56 92 PRO A N 1
ATOM 738 C CA . PRO A 1 92 ? -12.036 -3.611 0.375 1.00 97.56 92 PRO A CA 1
ATOM 739 C C . PRO A 1 92 ? -11.488 -4.145 1.709 1.00 97.56 92 PRO A C 1
ATOM 741 O O . PRO A 1 92 ? -12.193 -4.890 2.393 1.00 97.56 92 PRO A O 1
ATOM 744 N N . LEU A 1 93 ? -10.290 -3.730 2.140 1.00 97.56 93 LEU A N 1
ATOM 745 C CA . LEU A 1 93 ? -9.788 -4.053 3.481 1.00 97.56 93 LEU A CA 1
ATOM 746 C C . LEU A 1 93 ? -10.661 -3.430 4.579 1.00 97.56 93 LEU A C 1
ATOM 748 O O . LEU A 1 93 ? -10.977 -4.091 5.567 1.00 97.56 93 LEU A O 1
ATOM 752 N N . ASN A 1 94 ? -11.105 -2.186 4.404 1.00 97.44 94 ASN A N 1
ATOM 753 C CA . ASN A 1 94 ? -12.036 -1.551 5.331 1.00 97.44 94 ASN A CA 1
ATOM 754 C C . ASN A 1 94 ? -13.362 -2.321 5.409 1.00 97.44 94 ASN A C 1
ATOM 756 O O . ASN A 1 94 ? -13.831 -2.617 6.504 1.00 97.44 94 ASN A O 1
ATOM 760 N N . LEU A 1 95 ? -13.923 -2.748 4.271 1.00 96.44 95 LEU A N 1
ATOM 761 C CA . LEU A 1 95 ? -15.126 -3.591 4.245 1.00 96.44 95 LEU A CA 1
ATOM 762 C C . LEU A 1 95 ? -14.923 -4.923 4.983 1.00 96.44 95 LEU A C 1
ATOM 764 O O . LEU A 1 95 ? -15.821 -5.379 5.694 1.00 96.44 95 LEU A O 1
ATOM 768 N N . LEU A 1 96 ? -13.746 -5.541 4.848 1.00 95.94 96 LEU A N 1
ATOM 769 C CA . LEU A 1 96 ? -13.391 -6.746 5.597 1.00 95.94 96 LEU A CA 1
ATOM 770 C C . LEU A 1 96 ? -13.376 -6.477 7.109 1.00 95.94 96 LEU A C 1
ATOM 772 O O . LEU A 1 96 ? -13.919 -7.278 7.871 1.00 95.94 96 LEU A O 1
ATOM 776 N N . LEU A 1 97 ? -12.791 -5.364 7.558 1.00 95.56 97 LEU A N 1
ATOM 777 C CA . LEU A 1 97 ? -12.725 -5.000 8.979 1.00 95.56 97 LEU A CA 1
ATOM 778 C C . LEU A 1 97 ? -14.089 -4.599 9.557 1.00 95.56 97 LEU A C 1
ATOM 780 O O . LEU A 1 97 ? -14.393 -4.983 10.683 1.00 95.56 97 LEU A O 1
ATOM 784 N N . ILE A 1 98 ? -14.940 -3.925 8.781 1.00 93.81 98 ILE A N 1
ATOM 785 C CA . ILE A 1 98 ? -16.324 -3.619 9.172 1.00 93.81 98 ILE A CA 1
ATOM 786 C C . ILE A 1 98 ? -17.103 -4.917 9.417 1.00 93.81 98 ILE A C 1
ATOM 788 O O . ILE A 1 98 ? -17.821 -5.032 10.407 1.00 93.81 98 ILE A O 1
ATOM 792 N N . ARG A 1 99 ? -16.936 -5.921 8.545 1.00 93.00 99 ARG A N 1
ATOM 793 C CA . ARG A 1 99 ? -17.656 -7.202 8.646 1.00 93.00 99 ARG A CA 1
ATOM 794 C C . ARG A 1 99 ? -17.108 -8.138 9.717 1.00 93.00 99 ARG A C 1
ATOM 796 O O . ARG A 1 99 ? -17.875 -8.851 10.350 1.00 93.00 99 ARG A O 1
ATOM 803 N N . THR A 1 100 ? -15.790 -8.180 9.887 1.00 92.94 100 THR A N 1
ATOM 804 C CA . THR A 1 100 ? -15.118 -9.169 10.751 1.00 92.94 100 THR A CA 1
ATOM 805 C C . THR A 1 100 ? -14.626 -8.588 12.078 1.00 92.94 100 THR A C 1
ATOM 807 O O . THR A 1 100 ? -14.027 -9.307 12.880 1.00 92.94 100 THR A O 1
ATOM 810 N N . GLY A 1 101 ? -14.806 -7.285 12.296 1.00 91.69 101 GLY A N 1
ATOM 811 C CA . GLY A 1 101 ? -14.323 -6.558 13.464 1.00 91.69 101 GLY A CA 1
ATOM 812 C C . GLY A 1 101 ? -12.808 -6.312 13.480 1.00 91.69 101 GLY A C 1
ATOM 813 O O . GLY A 1 101 ? -12.041 -6.771 12.626 1.00 91.69 101 GLY A O 1
ATOM 814 N N . LYS A 1 102 ? -12.354 -5.601 14.518 1.00 92.19 102 LYS A N 1
ATOM 815 C CA . LYS A 1 102 ? -10.949 -5.182 14.711 1.00 92.19 102 LYS A CA 1
ATOM 816 C C . LYS A 1 102 ? -10.045 -6.277 15.287 1.00 92.19 102 LYS A C 1
ATOM 818 O O . LYS A 1 102 ? -8.830 -6.090 15.390 1.00 92.19 102 LYS A O 1
ATOM 823 N N . ASP A 1 103 ? -10.600 -7.418 15.684 1.00 92.25 103 ASP A N 1
ATOM 824 C CA . ASP A 1 103 ? -9.798 -8.511 16.226 1.00 92.25 103 ASP A CA 1
ATOM 825 C C . ASP A 1 103 ? -8.749 -8.963 15.203 1.00 92.25 103 ASP A C 1
ATOM 827 O O . ASP A 1 103 ? -9.016 -9.026 14.001 1.00 92.25 103 ASP A O 1
ATOM 831 N N . TYR A 1 104 ? -7.530 -9.217 15.681 1.00 94.94 104 TYR A N 1
ATOM 832 C CA . TYR A 1 104 ? -6.390 -9.615 14.851 1.00 94.94 104 TYR A CA 1
ATOM 833 C C . TYR A 1 104 ? -6.107 -8.673 13.663 1.00 94.94 104 TYR A C 1
ATOM 835 O O . TYR A 1 104 ? -5.637 -9.125 12.621 1.00 94.94 104 TYR A O 1
ATOM 843 N N . THR A 1 105 ? -6.335 -7.357 13.827 1.00 96.12 105 THR A N 1
ATOM 844 C CA . THR A 1 105 ? -6.106 -6.324 12.786 1.00 96.12 105 THR A CA 1
ATOM 845 C C . THR A 1 105 ? -4.775 -6.513 12.046 1.00 96.12 105 THR A C 1
ATOM 847 O O . THR A 1 105 ? -4.734 -6.424 10.825 1.00 96.12 105 THR A O 1
ATOM 850 N N . THR A 1 106 ? -3.686 -6.800 12.773 1.00 97.81 106 THR A N 1
ATOM 851 C CA . THR A 1 106 ? -2.355 -7.007 12.179 1.00 97.81 106 THR A CA 1
ATOM 852 C C . THR A 1 106 ? -2.339 -8.195 11.214 1.00 97.81 106 THR A C 1
ATOM 854 O O . THR A 1 106 ? -1.850 -8.060 10.100 1.00 97.81 106 THR A O 1
ATOM 857 N N . ILE A 1 107 ? -2.892 -9.343 11.620 1.00 98.06 107 ILE A N 1
ATOM 858 C CA . ILE A 1 107 ? -2.896 -10.569 10.808 1.00 98.06 107 ILE A CA 1
ATOM 859 C C . ILE A 1 107 ? -3.816 -10.396 9.598 1.00 98.06 107 ILE A C 1
ATOM 861 O O . ILE A 1 107 ? -3.420 -10.723 8.485 1.00 98.06 107 ILE A O 1
ATOM 865 N N . LYS A 1 108 ? -5.010 -9.818 9.793 1.00 97.88 108 LYS A N 1
ATOM 866 C CA . LYS A 1 108 ? -5.944 -9.515 8.696 1.00 97.88 108 LYS A CA 1
ATOM 867 C C . LYS A 1 108 ? -5.317 -8.572 7.670 1.00 97.88 108 LYS A C 1
ATOM 869 O O . LYS A 1 108 ? -5.422 -8.821 6.475 1.00 97.88 108 LYS A O 1
ATOM 874 N N . GLY A 1 109 ? -4.632 -7.529 8.142 1.00 98.25 109 GLY A N 1
ATOM 875 C CA . GLY A 1 109 ? -3.882 -6.606 7.295 1.00 98.25 109 GLY A CA 1
ATOM 876 C C . GLY A 1 109 ? -2.764 -7.306 6.524 1.00 98.25 109 GLY A C 1
ATOM 877 O O . GLY A 1 109 ? -2.707 -7.182 5.308 1.00 98.25 109 GLY A O 1
ATOM 878 N N . ALA A 1 110 ? -1.922 -8.088 7.204 1.00 98.50 110 ALA A N 1
ATOM 879 C CA . ALA A 1 110 ? -0.838 -8.848 6.577 1.00 98.50 110 ALA A CA 1
ATOM 880 C C . ALA A 1 110 ? -1.350 -9.801 5.485 1.00 98.50 110 ALA A C 1
ATOM 882 O O . ALA A 1 110 ? -0.835 -9.797 4.368 1.00 98.50 110 ALA A O 1
ATOM 883 N N . PHE A 1 111 ? -2.394 -10.574 5.797 1.00 98.12 111 PHE A N 1
ATOM 884 C CA . PHE A 1 111 ? -3.038 -11.488 4.859 1.00 98.12 111 PHE A CA 1
ATOM 885 C C . PHE A 1 111 ? -3.609 -10.745 3.649 1.00 98.12 111 PHE A C 1
ATOM 887 O O . PHE A 1 111 ? -3.334 -11.117 2.512 1.00 98.12 111 PHE A O 1
ATOM 894 N N . PHE A 1 112 ? -4.355 -9.661 3.883 1.00 98.00 112 PHE A N 1
ATOM 895 C CA . PHE A 1 112 ? -4.909 -8.844 2.807 1.00 98.00 112 PHE A CA 1
ATOM 896 C C . PHE A 1 112 ? -3.812 -8.262 1.909 1.00 98.00 112 PHE A C 1
ATOM 898 O O . PHE A 1 112 ? -3.946 -8.291 0.689 1.00 98.00 112 PHE A O 1
ATOM 905 N N . GLY A 1 113 ? -2.719 -7.774 2.499 1.00 97.56 113 GLY A N 1
ATOM 906 C CA . GLY A 1 113 ? -1.554 -7.283 1.767 1.00 97.56 113 GLY A CA 1
ATOM 907 C C . GLY A 1 113 ? -0.949 -8.351 0.855 1.00 97.56 113 GLY A C 1
ATOM 908 O O . GLY A 1 113 ? -0.780 -8.111 -0.337 1.00 97.56 113 GLY A O 1
ATOM 909 N N . ALA A 1 114 ? -0.706 -9.554 1.381 1.00 96.94 114 ALA A N 1
ATOM 910 C CA . ALA A 1 114 ? -0.182 -10.675 0.600 1.00 96.94 114 ALA A CA 1
ATOM 911 C C . ALA A 1 114 ? -1.113 -11.077 -0.561 1.00 96.94 114 ALA A C 1
ATOM 913 O O . ALA A 1 114 ? -0.655 -11.242 -1.689 1.00 96.94 114 ALA A O 1
ATOM 914 N N . VAL A 1 115 ? -2.425 -11.169 -0.312 1.00 96.00 115 VAL A N 1
ATOM 915 C CA . VAL A 1 115 ? -3.423 -11.478 -1.355 1.00 96.00 115 VAL A CA 1
ATOM 916 C C . VAL A 1 115 ? -3.498 -10.372 -2.405 1.00 96.00 115 VAL A C 1
ATOM 918 O O . VAL A 1 115 ? -3.611 -10.656 -3.593 1.00 96.00 115 VAL A O 1
ATOM 921 N N . THR A 1 116 ? -3.419 -9.110 -1.983 1.00 92.38 116 THR A N 1
ATOM 922 C CA . THR A 1 116 ? -3.439 -7.954 -2.889 1.00 92.38 116 THR A CA 1
ATOM 923 C C . THR A 1 116 ? -2.236 -7.970 -3.825 1.00 92.38 116 THR A C 1
ATOM 925 O O . THR A 1 116 ? -2.403 -7.721 -5.017 1.00 92.38 116 THR A O 1
ATOM 928 N N . TRP A 1 117 ? -1.048 -8.318 -3.317 1.00 90.12 117 TRP A N 1
ATOM 929 C CA . TRP A 1 117 ? 0.140 -8.511 -4.148 1.00 90.12 117 TRP A CA 1
ATOM 930 C C . TRP A 1 117 ? -0.076 -9.608 -5.186 1.00 90.12 117 TRP A C 1
ATOM 932 O O . TRP A 1 117 ? 0.080 -9.340 -6.373 1.00 90.12 117 TRP A O 1
ATOM 942 N N . GLU A 1 118 ? -0.502 -10.800 -4.761 1.00 90.12 118 GLU A N 1
ATOM 943 C CA . GLU A 1 118 ? -0.714 -11.930 -5.674 1.00 90.12 118 GLU A CA 1
ATOM 944 C C . GLU A 1 118 ? -1.762 -11.594 -6.739 1.00 90.12 118 GLU A C 1
ATOM 946 O O . GLU A 1 118 ? -1.591 -11.898 -7.917 1.00 90.12 118 GLU A O 1
ATOM 951 N N . PHE A 1 119 ? -2.829 -10.894 -6.350 1.00 90.62 119 PHE A N 1
ATOM 952 C CA . PHE A 1 119 ? -3.861 -10.477 -7.284 1.00 90.62 119 PHE A CA 1
ATOM 953 C C . PHE A 1 119 ? -3.331 -9.446 -8.283 1.00 90.62 119 PHE A C 1
ATOM 955 O O . PHE A 1 119 ? -3.423 -9.668 -9.482 1.00 90.62 119 PHE A O 1
ATOM 962 N N . ILE A 1 120 ? -2.746 -8.334 -7.834 1.00 86.81 120 ILE A N 1
ATOM 963 C CA . ILE A 1 120 ? -2.284 -7.269 -8.740 1.00 86.81 120 ILE A CA 1
ATOM 964 C C . ILE A 1 120 ? -1.142 -7.755 -9.617 1.00 86.81 120 ILE A C 1
ATOM 966 O O . ILE A 1 120 ? -1.129 -7.490 -10.817 1.00 86.81 120 ILE A O 1
ATOM 970 N N . TYR A 1 121 ? -0.178 -8.444 -9.021 1.00 81.88 121 TYR A N 1
ATOM 971 C CA . TYR A 1 121 ? 1.022 -8.875 -9.706 1.00 81.88 121 TYR A CA 1
ATOM 972 C C . TYR A 1 121 ? 0.739 -10.084 -10.593 1.00 81.88 121 TYR A C 1
ATOM 974 O O . TYR A 1 121 ? 1.030 -10.037 -11.785 1.00 81.88 121 TYR A O 1
ATOM 982 N N . GLY A 1 122 ? 0.079 -11.118 -10.067 1.00 81.38 122 GLY A N 1
ATOM 983 C CA . GLY A 1 122 ? -0.282 -12.311 -10.830 1.00 81.38 122 GLY A CA 1
ATOM 984 C C . GLY A 1 122 ? -1.236 -12.000 -11.984 1.00 81.38 122 GLY A C 1
ATOM 985 O O . GLY A 1 122 ? -0.992 -12.411 -13.121 1.00 81.38 122 GLY A O 1
ATOM 986 N N . VAL A 1 123 ? -2.291 -11.211 -11.743 1.00 85.81 123 VAL A N 1
ATOM 987 C CA . VAL A 1 123 ? -3.224 -10.791 -12.806 1.00 85.81 123 VAL A CA 1
ATOM 988 C C . VAL A 1 123 ? -2.549 -9.793 -13.744 1.00 85.81 123 VAL A C 1
ATOM 990 O O . VAL A 1 123 ? -2.595 -9.966 -14.960 1.00 85.81 123 VAL A O 1
ATOM 993 N N . GLY A 1 124 ? -1.873 -8.774 -13.212 1.00 84.44 124 GLY A N 1
ATOM 994 C CA . GLY A 1 124 ? -1.236 -7.734 -14.017 1.00 84.44 124 GLY A CA 1
ATOM 995 C C . GLY A 1 124 ? -0.139 -8.267 -14.937 1.00 84.44 124 GLY A C 1
ATOM 996 O O . GLY A 1 124 ? -0.046 -7.832 -16.082 1.00 84.44 124 GLY A O 1
ATOM 997 N N . GLN A 1 125 ? 0.653 -9.244 -14.491 1.00 82.69 125 GLN A N 1
ATOM 998 C CA . GLN A 1 125 ? 1.633 -9.913 -15.347 1.00 82.69 125 GLN A CA 1
ATOM 999 C C . GLN A 1 125 ? 0.971 -10.792 -16.408 1.00 82.69 125 GLN A C 1
ATOM 1001 O O . GLN A 1 125 ? 1.406 -10.767 -17.559 1.00 82.69 125 GLN A O 1
ATOM 1006 N N . ARG A 1 126 ? -0.090 -11.530 -16.054 1.00 86.25 126 ARG A N 1
ATOM 1007 C CA . ARG A 1 126 ? -0.823 -12.391 -16.995 1.00 86.25 126 ARG A CA 1
ATOM 1008 C C . ARG A 1 126 ? -1.464 -11.606 -18.139 1.00 86.25 126 ARG A C 1
ATOM 1010 O O . ARG A 1 126 ? -1.525 -12.115 -19.252 1.00 86.25 126 ARG A O 1
ATOM 1017 N N . PHE A 1 127 ? -1.932 -10.392 -17.866 1.00 88.88 127 PHE A N 1
ATOM 1018 C CA . PHE A 1 127 ? -2.536 -9.500 -18.862 1.00 88.88 127 PHE A CA 1
ATOM 1019 C C . PHE A 1 127 ? -1.556 -8.464 -19.432 1.00 88.88 127 PHE A C 1
ATOM 1021 O O . PHE A 1 127 ? -1.990 -7.521 -20.085 1.00 88.88 127 PHE A O 1
ATOM 1028 N N . GLU A 1 128 ? -0.252 -8.615 -19.174 1.00 88.50 128 GLU A N 1
ATOM 1029 C CA . GLU A 1 128 ? 0.806 -7.719 -19.668 1.00 88.50 128 GLU A CA 1
ATOM 1030 C C . GLU A 1 128 ? 0.584 -6.229 -19.344 1.00 88.50 128 GLU A C 1
ATOM 1032 O O . GLU A 1 128 ? 1.071 -5.341 -20.042 1.00 88.50 128 GLU A O 1
ATOM 1037 N N . VAL A 1 129 ? -0.113 -5.942 -18.240 1.00 88.50 129 VAL A N 1
ATOM 1038 C CA . VAL A 1 129 ? -0.382 -4.575 -17.763 1.00 88.50 129 VAL A CA 1
ATOM 1039 C C . VAL A 1 129 ? 0.916 -3.878 -17.355 1.00 88.50 129 VAL A C 1
ATOM 1041 O O . VAL A 1 129 ? 1.057 -2.668 -17.516 1.00 88.50 129 VAL A O 1
ATOM 1044 N N . PHE A 1 130 ? 1.884 -4.640 -16.842 1.00 88.06 130 PHE A N 1
ATOM 1045 C CA . PHE A 1 130 ? 3.202 -4.139 -16.469 1.00 88.06 130 PHE A CA 1
ATOM 1046 C C . PHE A 1 130 ? 4.245 -4.551 -17.500 1.00 88.06 130 PHE A C 1
ATOM 1048 O O . PHE A 1 130 ? 4.514 -5.738 -17.703 1.00 88.06 130 PHE A O 1
ATOM 1055 N N . SER A 1 131 ? 4.890 -3.558 -18.110 1.00 87.81 131 SER A N 1
ATOM 1056 C CA . SER A 1 131 ? 6.007 -3.813 -19.020 1.00 87.81 131 SER A CA 1
ATOM 1057 C C . SER A 1 131 ? 7.330 -4.050 -18.279 1.00 87.81 131 SER A C 1
ATOM 1059 O O . SER A 1 131 ? 8.225 -4.701 -18.818 1.00 87.81 131 SER A O 1
ATOM 1061 N N . THR A 1 132 ? 7.469 -3.562 -17.040 1.00 86.19 132 THR A N 1
ATOM 1062 C CA . THR A 1 132 ? 8.633 -3.839 -16.184 1.00 86.19 132 THR A CA 1
ATOM 1063 C C . THR A 1 132 ? 8.430 -5.159 -15.450 1.00 86.19 132 THR A C 1
ATOM 1065 O O . THR A 1 132 ? 7.488 -5.296 -14.672 1.00 86.19 132 THR A O 1
ATOM 1068 N N . LYS A 1 133 ? 9.349 -6.108 -15.651 1.00 87.38 133 LYS A N 1
ATOM 1069 C CA . LYS A 1 133 ? 9.353 -7.411 -14.978 1.00 87.38 133 LYS A CA 1
ATOM 1070 C C . LYS A 1 133 ? 10.633 -7.541 -14.141 1.00 87.38 133 LYS A C 1
ATOM 1072 O O . LYS A 1 133 ? 11.717 -7.498 -14.716 1.00 87.38 133 LYS A O 1
ATOM 1077 N N . PRO A 1 134 ? 10.537 -7.621 -12.806 1.00 88.81 134 PRO A N 1
ATOM 1078 C CA . PRO A 1 134 ? 11.614 -8.103 -11.949 1.00 88.81 134 PRO A CA 1
ATOM 1079 C C . PRO A 1 134 ? 12.132 -9.471 -12.401 1.00 88.81 134 PRO A C 1
ATOM 1081 O O . PRO A 1 134 ? 11.344 -10.329 -12.794 1.00 88.81 134 PRO A O 1
ATOM 1084 N N . HIS A 1 135 ? 13.446 -9.671 -12.336 1.00 90.81 135 HIS A N 1
ATOM 1085 C CA . HIS A 1 135 ? 14.111 -10.923 -12.705 1.00 90.81 135 HIS A CA 1
ATOM 1086 C C . HIS A 1 135 ? 14.709 -11.634 -11.488 1.00 90.81 135 HIS A C 1
ATOM 1088 O O . HIS A 1 135 ? 14.980 -12.832 -11.538 1.00 90.81 135 HIS A O 1
ATOM 1094 N N . MET A 1 136 ? 14.954 -10.912 -10.391 1.00 93.44 136 MET A N 1
ATOM 1095 C CA . MET A 1 136 ? 15.571 -11.476 -9.197 1.00 93.44 136 MET A CA 1
ATOM 1096 C C . MET A 1 136 ? 14.517 -12.029 -8.236 1.00 93.44 136 MET A C 1
ATOM 1098 O O . MET A 1 136 ? 13.640 -11.301 -7.773 1.00 93.44 136 MET A O 1
ATOM 1102 N N . THR A 1 137 ? 14.688 -13.279 -7.796 1.00 93.44 137 THR A N 1
ATOM 1103 C CA . THR A 1 137 ? 13.820 -13.917 -6.787 1.00 93.44 137 THR A CA 1
ATOM 1104 C C . THR A 1 137 ? 13.711 -13.096 -5.500 1.00 93.44 137 THR A C 1
ATOM 1106 O O . THR A 1 137 ? 12.635 -12.978 -4.917 1.00 93.44 137 THR A O 1
ATOM 1109 N N . LYS A 1 138 ? 14.810 -12.460 -5.071 1.00 95.12 138 LYS A N 1
ATOM 1110 C CA . LYS A 1 138 ? 14.806 -11.566 -3.902 1.00 95.12 138 LYS A CA 1
ATOM 1111 C C . LYS A 1 138 ? 13.910 -10.337 -4.077 1.00 95.12 138 LYS A C 1
ATOM 1113 O O . LYS A 1 138 ? 13.358 -9.878 -3.082 1.00 95.12 138 LYS A O 1
ATOM 1118 N N . THR A 1 139 ? 13.711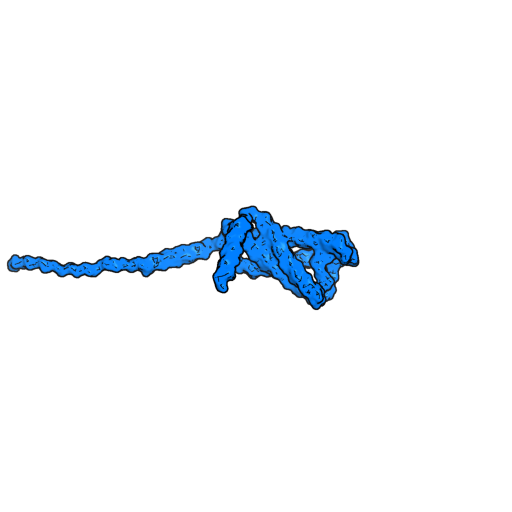 -9.850 -5.307 1.00 94.44 139 THR A N 1
ATOM 1119 C CA . THR A 1 139 ? 12.761 -8.765 -5.579 1.00 94.44 139 THR A CA 1
ATOM 1120 C C . THR A 1 139 ? 11.343 -9.230 -5.269 1.00 94.44 139 THR A C 1
ATOM 1122 O O . THR A 1 139 ? 10.643 -8.530 -4.551 1.00 94.44 139 THR A O 1
ATOM 1125 N N . HIS A 1 140 ? 10.947 -10.436 -5.690 1.00 93.19 140 HIS A N 1
ATOM 1126 C CA . HIS A 1 140 ? 9.614 -10.973 -5.386 1.00 93.19 140 HIS A CA 1
ATOM 1127 C C . HIS A 1 140 ? 9.384 -11.160 -3.878 1.00 93.19 140 HIS A C 1
ATOM 1129 O O . HIS A 1 140 ? 8.343 -10.762 -3.359 1.00 93.19 140 HIS A O 1
ATOM 1135 N N . TYR A 1 141 ? 10.371 -11.684 -3.138 1.00 95.44 141 TYR A N 1
ATOM 1136 C CA . TYR A 1 141 ? 10.269 -11.773 -1.674 1.00 95.44 141 TYR A CA 1
ATOM 1137 C C . TYR A 1 141 ? 10.158 -10.396 -1.010 1.00 95.44 141 TYR A C 1
ATOM 1139 O O . TYR A 1 141 ? 9.362 -10.210 -0.088 1.00 95.44 141 TYR A O 1
ATOM 1147 N N . ALA A 1 142 ? 10.936 -9.422 -1.481 1.00 96.31 142 ALA A N 1
ATOM 1148 C CA . ALA A 1 142 ? 10.865 -8.052 -0.997 1.00 96.31 142 ALA A CA 1
ATOM 1149 C C . ALA A 1 142 ? 9.520 -7.388 -1.329 1.00 96.31 142 ALA A C 1
ATOM 1151 O O . ALA A 1 142 ? 8.982 -6.662 -0.497 1.00 96.31 142 ALA A O 1
ATOM 1152 N N . GLU A 1 143 ? 8.952 -7.632 -2.509 1.00 94.94 143 GLU A N 1
ATOM 1153 C CA . GLU A 1 143 ? 7.626 -7.144 -2.896 1.00 94.94 143 GLU A CA 1
ATOM 1154 C C . GLU A 1 143 ? 6.528 -7.747 -2.014 1.00 94.94 143 GLU A C 1
ATOM 1156 O O . GLU A 1 143 ? 5.701 -7.000 -1.486 1.00 94.94 143 GLU A O 1
ATOM 1161 N N . LEU A 1 144 ? 6.558 -9.060 -1.766 1.00 96.00 144 LEU A N 1
ATOM 1162 C CA . LEU A 1 144 ? 5.634 -9.720 -0.842 1.00 96.00 144 LEU A CA 1
ATOM 1163 C C . LEU A 1 144 ? 5.735 -9.122 0.569 1.00 96.00 144 LEU A C 1
ATOM 1165 O O . LEU A 1 144 ? 4.723 -8.764 1.171 1.00 96.00 144 LEU A O 1
ATOM 1169 N N . PHE A 1 145 ? 6.956 -8.951 1.083 1.00 97.44 145 PHE A N 1
ATOM 1170 C CA . PHE A 1 145 ? 7.200 -8.326 2.384 1.00 97.44 145 PHE A CA 1
ATOM 1171 C C . PHE A 1 145 ? 6.657 -6.891 2.454 1.00 97.44 145 PHE A C 1
ATOM 1173 O O . PHE A 1 145 ? 5.948 -6.533 3.395 1.00 97.44 145 PHE A O 1
ATOM 1180 N N . ASN A 1 146 ? 6.936 -6.082 1.435 1.00 97.69 146 ASN A N 1
ATOM 1181 C CA . ASN A 1 146 ? 6.450 -4.710 1.315 1.00 97.69 146 ASN A CA 1
ATOM 1182 C C . ASN A 1 146 ? 4.914 -4.644 1.296 1.00 97.69 146 ASN A C 1
ATOM 1184 O O . ASN A 1 146 ? 4.333 -3.771 1.937 1.00 97.69 146 ASN A O 1
ATOM 1188 N N . ASN A 1 147 ? 4.248 -5.586 0.627 1.00 97.75 147 ASN A N 1
ATOM 1189 C CA . ASN A 1 147 ? 2.787 -5.646 0.590 1.00 97.75 147 ASN A CA 1
ATOM 1190 C C . ASN A 1 147 ? 2.181 -6.118 1.920 1.00 97.75 147 ASN A C 1
ATOM 1192 O O . ASN A 1 147 ? 1.149 -5.598 2.347 1.00 97.75 147 ASN A O 1
ATOM 1196 N N . ILE A 1 148 ? 2.841 -7.035 2.632 1.00 98.38 148 ILE A N 1
ATOM 1197 C CA . ILE A 1 148 ? 2.483 -7.381 4.015 1.00 98.38 148 ILE A CA 1
ATOM 1198 C C . ILE A 1 148 ? 2.585 -6.139 4.913 1.00 98.38 148 ILE A C 1
ATOM 1200 O O . ILE A 1 148 ? 1.654 -5.852 5.670 1.00 98.38 148 ILE A O 1
ATOM 1204 N N . LEU A 1 149 ? 3.676 -5.369 4.807 1.00 98.25 149 LEU A N 1
ATOM 1205 C CA . LEU A 1 149 ? 3.845 -4.114 5.545 1.00 98.25 149 LEU A CA 1
ATOM 1206 C C . LEU A 1 149 ? 2.766 -3.086 5.192 1.00 98.25 149 LEU A C 1
ATOM 1208 O O . LEU A 1 149 ? 2.179 -2.504 6.105 1.00 98.25 149 LEU A O 1
ATOM 1212 N N . TYR A 1 150 ? 2.466 -2.904 3.903 1.00 98.56 150 TYR A N 1
ATOM 1213 C CA . TYR A 1 150 ? 1.361 -2.069 3.427 1.00 98.56 150 TYR A CA 1
ATOM 1214 C C . TYR A 1 150 ? 0.046 -2.465 4.102 1.00 98.56 150 TYR A C 1
ATOM 1216 O O . TYR A 1 150 ? -0.635 -1.616 4.677 1.00 98.56 150 TYR A O 1
ATOM 1224 N N . GLY A 1 151 ? -0.301 -3.753 4.079 1.00 98.44 151 GLY A N 1
ATOM 1225 C CA . GLY A 1 151 ? -1.554 -4.250 4.634 1.00 98.44 151 GLY A CA 1
ATOM 1226 C C . GLY A 1 151 ? -1.645 -4.057 6.150 1.00 98.44 151 GLY A C 1
ATOM 1227 O O . GLY A 1 151 ? -2.672 -3.599 6.655 1.00 98.44 151 GLY A O 1
ATOM 1228 N N . ILE A 1 152 ? -0.561 -4.324 6.887 1.00 98.56 152 ILE A N 1
ATOM 1229 C CA . ILE A 1 152 ? -0.480 -4.067 8.335 1.00 98.56 152 ILE A CA 1
ATOM 1230 C C . ILE A 1 152 ? -0.646 -2.572 8.627 1.00 98.56 152 ILE A C 1
ATOM 1232 O O . ILE A 1 152 ? -1.476 -2.201 9.461 1.00 98.56 152 ILE A O 1
ATOM 1236 N N . ALA A 1 153 ? 0.131 -1.717 7.960 1.00 98.62 153 ALA A N 1
ATOM 1237 C CA . ALA A 1 153 ? 0.115 -0.275 8.176 1.00 98.62 153 ALA A CA 1
ATOM 1238 C C . ALA A 1 153 ? -1.260 0.322 7.848 1.00 98.62 153 ALA A C 1
ATOM 1240 O O . ALA A 1 153 ? -1.817 1.060 8.661 1.00 98.62 153 ALA A O 1
ATOM 1241 N N . THR A 1 154 ? -1.850 -0.079 6.721 1.00 98.56 154 THR A N 1
ATOM 1242 C CA . THR A 1 154 ? -3.195 0.329 6.297 1.00 98.56 154 THR A CA 1
ATOM 1243 C C . THR A 1 154 ? -4.250 -0.100 7.312 1.00 98.56 154 THR A C 1
ATOM 1245 O O . THR A 1 154 ? -5.064 0.717 7.731 1.00 98.56 154 THR A O 1
ATOM 1248 N N . ALA A 1 155 ? -4.224 -1.354 7.775 1.00 98.19 155 ALA A N 1
ATOM 1249 C CA . ALA A 1 155 ? -5.186 -1.849 8.760 1.00 98.19 155 ALA A CA 1
ATOM 1250 C C . ALA A 1 155 ? -5.073 -1.106 10.104 1.00 98.19 155 ALA A C 1
ATOM 1252 O O . ALA A 1 155 ? -6.080 -0.786 10.738 1.00 98.19 155 ALA A O 1
ATOM 1253 N N . LYS A 1 156 ? -3.847 -0.791 10.542 1.00 97.56 156 LYS A N 1
ATOM 1254 C CA . LYS A 1 156 ? -3.609 0.004 11.756 1.00 97.56 156 LYS A CA 1
ATOM 1255 C C . LYS A 1 156 ? -4.088 1.443 11.596 1.00 97.56 156 LYS A C 1
ATOM 1257 O O . LYS A 1 156 ? -4.737 1.948 12.511 1.00 97.56 156 LYS A O 1
ATOM 1262 N N . ALA A 1 157 ? -3.816 2.073 10.455 1.00 97.44 157 ALA A N 1
ATOM 1263 C CA . ALA A 1 157 ? -4.305 3.410 10.138 1.00 97.44 157 ALA A CA 1
ATOM 1264 C C . ALA A 1 157 ? -5.841 3.443 10.104 1.00 97.44 157 ALA A C 1
ATOM 1266 O O . ALA A 1 157 ? -6.438 4.287 10.770 1.00 97.44 157 ALA A O 1
ATOM 1267 N N . LEU A 1 158 ? -6.481 2.456 9.468 1.00 97.19 158 LEU A N 1
ATOM 1268 C CA . LEU A 1 158 ? -7.938 2.314 9.447 1.00 97.19 158 LEU A CA 1
ATOM 1269 C C . LEU A 1 158 ? -8.507 2.308 10.864 1.00 97.19 158 LEU A C 1
ATOM 1271 O O . LEU A 1 158 ? -9.380 3.108 11.183 1.00 97.19 158 LEU A O 1
ATOM 1275 N N . VAL A 1 159 ? -7.988 1.455 11.747 1.00 95.19 159 VAL A N 1
ATOM 1276 C CA . VAL A 1 159 ? -8.480 1.366 13.130 1.00 95.19 159 VAL A CA 1
ATOM 1277 C C . VAL A 1 159 ? -8.197 2.637 13.938 1.00 95.19 159 VAL A C 1
ATOM 1279 O O . VAL A 1 159 ? -9.020 3.013 14.776 1.00 95.19 159 VAL A O 1
ATOM 1282 N N . ALA A 1 160 ? -7.058 3.292 13.706 1.00 93.94 160 ALA A N 1
ATOM 1283 C CA . ALA A 1 160 ? -6.657 4.493 14.433 1.00 93.94 160 ALA A CA 1
ATOM 1284 C C . ALA A 1 160 ? -7.492 5.725 14.050 1.00 93.94 160 ALA A C 1
ATOM 1286 O O . ALA A 1 160 ? -7.921 6.464 14.939 1.00 93.94 160 ALA A O 1
ATOM 1287 N N . PHE A 1 161 ? -7.742 5.923 12.752 1.00 94.50 161 PHE A N 1
ATOM 1288 C CA . PHE A 1 161 ? -8.429 7.100 12.215 1.00 94.50 161 PHE A CA 1
ATOM 1289 C C . PHE A 1 161 ? -9.937 6.902 12.024 1.00 94.50 161 PHE A C 1
ATOM 1291 O O . PHE A 1 161 ? -10.649 7.879 11.823 1.00 94.50 161 PHE A O 1
ATOM 1298 N N . SER A 1 162 ? -10.465 5.680 12.131 1.00 93.50 162 SER A N 1
ATOM 1299 C CA . SER A 1 162 ? -11.916 5.454 12.070 1.00 93.50 162 SER A CA 1
ATOM 1300 C C . SER A 1 162 ? -12.620 5.840 13.371 1.00 93.50 162 SER A C 1
ATOM 1302 O O . SER A 1 162 ? -12.146 5.571 14.485 1.00 93.50 162 SER A O 1
ATOM 1304 N N . GLU A 1 163 ? -13.823 6.401 13.250 1.00 89.25 163 GLU A N 1
ATOM 1305 C CA . GLU A 1 163 ? -14.741 6.519 14.380 1.00 89.25 163 GLU A CA 1
ATOM 1306 C C . GLU A 1 163 ? -15.044 5.121 14.977 1.00 89.25 163 GLU A C 1
ATOM 1308 O O . GLU A 1 163 ? -15.168 4.140 14.235 1.00 89.25 163 GLU A O 1
ATOM 1313 N N . PRO A 1 164 ? -15.150 4.966 16.317 1.00 83.81 164 PRO A N 1
ATOM 1314 C CA . PRO A 1 164 ? -15.414 3.664 16.937 1.00 83.81 164 PRO A CA 1
ATOM 1315 C C . PRO A 1 164 ? -16.695 2.969 16.460 1.00 83.81 164 PRO A C 1
ATOM 1317 O O . PRO A 1 164 ? -16.781 1.753 16.578 1.00 83.81 164 PRO A O 1
ATOM 1320 N N . SER A 1 165 ? -17.660 3.726 15.935 1.00 82.81 165 SER A N 1
ATOM 1321 C CA . SER A 1 165 ? -18.915 3.240 15.353 1.00 82.81 165 SER A CA 1
ATOM 1322 C C . SER A 1 165 ? -18.722 2.450 14.055 1.00 82.81 165 SER A C 1
ATOM 1324 O O . SER A 1 165 ? -19.516 1.555 13.788 1.00 82.81 165 SER A O 1
ATOM 1326 N N . ILE A 1 166 ? -17.678 2.746 13.268 1.00 82.56 166 ILE A N 1
ATOM 1327 C CA . ILE A 1 166 ? -17.470 2.156 11.933 1.00 82.56 166 ILE A CA 1
ATOM 1328 C C . ILE A 1 166 ? -17.131 0.671 12.028 1.00 82.56 166 ILE A C 1
ATOM 1330 O O . ILE A 1 166 ? -17.676 -0.138 11.286 1.00 82.56 166 ILE A O 1
ATOM 1334 N N . HIS A 1 167 ? -16.253 0.302 12.962 1.00 78.56 167 HIS A N 1
ATOM 1335 C CA . HIS A 1 167 ? -15.947 -1.104 13.211 1.00 78.56 167 HIS A CA 1
ATOM 1336 C C . HIS A 1 167 ? -16.389 -1.437 14.625 1.00 78.56 167 HIS A C 1
ATOM 1338 O O . HIS A 1 167 ? -15.690 -1.134 15.597 1.00 78.56 167 HIS A O 1
ATOM 1344 N N . ALA A 1 168 ? -17.580 -2.015 14.733 1.00 67.75 168 ALA A N 1
ATOM 1345 C CA . ALA A 1 168 ? -18.081 -2.501 16.001 1.00 67.75 168 ALA A CA 1
ATOM 1346 C C . ALA A 1 168 ? -17.178 -3.635 16.506 1.00 67.75 168 ALA A C 1
ATOM 1348 O O . ALA A 1 168 ? -16.830 -4.556 15.765 1.00 67.75 168 ALA A O 1
ATOM 1349 N N . ASP A 1 169 ? -16.804 -3.577 17.784 1.00 63.53 169 ASP A N 1
ATOM 1350 C CA . ASP A 1 169 ? -16.263 -4.755 18.454 1.00 63.53 169 ASP A CA 1
ATOM 1351 C C . ASP A 1 169 ? -17.345 -5.839 18.471 1.00 63.53 169 ASP A C 1
ATOM 1353 O O . ASP A 1 169 ? -18.528 -5.530 18.661 1.00 63.53 169 ASP A O 1
ATOM 1357 N N . HIS A 1 170 ? -16.948 -7.102 18.291 1.00 56.62 170 HIS A N 1
ATOM 1358 C CA . HIS A 1 170 ? -17.884 -8.220 18.324 1.00 56.62 170 HIS A CA 1
ATOM 1359 C C . HIS A 1 170 ? -18.765 -8.147 19.591 1.00 56.62 170 HIS A C 1
ATOM 1361 O O . HIS A 1 170 ? -18.234 -7.976 20.698 1.00 56.62 170 HIS A O 1
ATOM 1367 N N . PRO A 1 171 ? -20.099 -8.306 19.474 1.00 54.47 171 PRO A N 1
ATOM 1368 C CA . PRO A 1 171 ? -21.011 -8.219 20.616 1.00 54.47 171 PRO A CA 1
ATOM 1369 C C . PRO A 1 171 ? -20.669 -9.218 21.732 1.00 54.47 171 PRO A C 1
ATOM 1371 O O . PRO A 1 171 ? -20.915 -8.924 22.900 1.00 54.47 171 PRO A O 1
ATOM 1374 N N . SER A 1 172 ? -20.012 -10.339 21.410 1.00 53.41 172 SER A N 1
ATOM 1375 C CA . SER A 1 172 ? -19.528 -11.325 22.385 1.00 53.41 172 SER A CA 1
ATOM 1376 C C . SER A 1 172 ? -18.523 -10.748 23.390 1.00 53.41 172 SER A C 1
ATOM 1378 O O . SER A 1 172 ? -18.591 -11.084 24.570 1.00 53.41 172 SER A O 1
ATOM 1380 N N . LYS A 1 173 ? -17.646 -9.819 22.982 1.00 53.25 173 LYS A N 1
ATOM 1381 C CA . LYS A 1 173 ? -16.694 -9.155 23.891 1.00 53.25 173 LYS A CA 1
ATOM 1382 C C . LYS A 1 173 ? -17.379 -8.150 24.812 1.00 53.25 173 LYS A C 1
ATOM 1384 O O . LYS A 1 173 ? -17.042 -8.089 25.990 1.00 53.25 173 LYS A O 1
ATOM 1389 N N . LYS A 1 174 ? -18.360 -7.394 24.304 1.00 53.28 174 LYS A N 1
ATOM 1390 C CA . LYS A 1 174 ? -19.150 -6.452 25.119 1.00 53.28 174 LYS A CA 1
ATOM 1391 C C . LYS A 1 174 ? -20.050 -7.183 26.114 1.00 53.28 174 LYS A C 1
ATOM 1393 O O . LYS A 1 174 ? -20.127 -6.770 27.266 1.00 53.28 174 LYS A O 1
ATOM 1398 N N . ALA A 1 175 ? -20.668 -8.289 25.700 1.00 55.06 175 ALA A N 1
ATOM 1399 C CA . ALA A 1 175 ? -21.437 -9.152 26.588 1.00 55.06 175 ALA A CA 1
ATOM 1400 C C . ALA A 1 175 ? -20.546 -9.747 27.690 1.00 55.06 175 ALA A C 1
ATOM 1402 O O . ALA A 1 175 ? -20.865 -9.594 28.863 1.00 55.06 175 ALA A O 1
ATOM 1403 N N . ALA A 1 176 ? -19.383 -10.310 27.342 1.00 55.75 176 ALA A N 1
ATOM 1404 C CA . ALA A 1 176 ? -18.448 -10.878 28.315 1.00 55.75 176 ALA A CA 1
ATOM 1405 C C . ALA A 1 176 ? -17.874 -9.836 29.296 1.00 55.75 176 ALA A C 1
ATOM 1407 O O . ALA A 1 176 ? -17.763 -10.119 30.492 1.00 55.75 176 ALA A O 1
ATOM 1408 N N . LEU A 1 177 ? -17.557 -8.617 28.834 1.00 58.31 177 LEU A N 1
ATOM 1409 C CA . LEU A 1 177 ? -17.130 -7.526 29.719 1.00 58.31 177 LEU A CA 1
ATOM 1410 C C . LEU A 1 177 ? -18.248 -7.126 30.685 1.00 58.31 177 LEU A C 1
ATOM 1412 O O . LEU A 1 177 ? -18.010 -7.011 31.885 1.00 58.31 177 LEU A O 1
ATOM 1416 N N . ASN A 1 178 ? -19.473 -6.967 30.181 1.00 58.06 178 ASN A N 1
ATOM 1417 C CA . ASN A 1 178 ? -20.616 -6.579 31.003 1.00 58.06 178 ASN A CA 1
ATOM 1418 C C . ASN A 1 178 ? -20.973 -7.661 32.032 1.00 58.06 178 ASN A C 1
ATOM 1420 O O . ASN A 1 178 ? -21.270 -7.323 33.175 1.00 58.06 178 ASN A O 1
ATOM 1424 N N . THR A 1 179 ? -20.889 -8.949 31.683 1.00 58.59 179 THR A N 1
ATOM 1425 C CA . THR A 1 179 ? -21.096 -10.059 32.628 1.00 58.59 179 THR A CA 1
ATOM 1426 C C . THR A 1 179 ? -20.011 -10.099 33.704 1.00 58.59 179 THR A C 1
ATOM 1428 O O . THR A 1 179 ? -20.317 -10.336 34.871 1.00 58.59 179 THR A O 1
ATOM 1431 N N . THR A 1 180 ? -18.756 -9.814 33.344 1.00 57.94 180 THR A N 1
ATOM 1432 C CA . THR A 1 180 ? -17.636 -9.787 34.298 1.00 57.94 180 THR A CA 1
ATOM 1433 C C . THR A 1 180 ? -17.758 -8.607 35.265 1.00 57.94 180 THR A C 1
ATOM 1435 O O . THR A 1 180 ? -17.671 -8.806 36.471 1.00 57.94 180 THR A O 1
ATOM 1438 N N . VAL A 1 181 ? -18.071 -7.404 34.767 1.00 59.53 181 VAL A N 1
ATOM 1439 C CA . VAL A 1 181 ? -18.304 -6.211 35.604 1.00 59.53 181 VAL A CA 1
ATOM 1440 C C . VAL A 1 181 ? -19.485 -6.420 36.556 1.00 59.53 181 VAL A C 1
ATOM 1442 O O . VAL A 1 181 ? -19.372 -6.101 37.739 1.00 59.53 181 VAL A O 1
ATOM 1445 N N . LYS A 1 182 ? -20.589 -7.023 36.086 1.00 55.94 182 LYS A N 1
ATOM 1446 C CA . LYS A 1 182 ? -21.732 -7.362 36.951 1.00 55.94 182 LYS A CA 1
ATOM 1447 C C . LYS A 1 182 ? -21.338 -8.349 38.050 1.00 55.94 182 LYS A C 1
ATOM 1449 O O . LYS A 1 182 ? -21.709 -8.155 39.200 1.00 55.94 182 LYS A O 1
ATOM 1454 N N . LYS A 1 183 ? -20.559 -9.383 37.721 1.00 56.06 183 LYS A N 1
ATOM 1455 C CA . LYS A 1 183 ? -20.115 -10.397 38.690 1.00 56.06 183 LYS A CA 1
ATOM 1456 C C . LYS A 1 183 ? -19.148 -9.821 39.731 1.00 56.06 183 LYS A C 1
ATOM 1458 O O . LYS A 1 183 ? -19.225 -10.189 40.897 1.00 56.06 183 LYS A O 1
ATOM 1463 N N . THR A 1 184 ? -18.287 -8.882 39.340 1.00 57.94 184 THR A N 1
ATOM 1464 C CA . THR A 1 184 ? -17.404 -8.167 40.272 1.00 57.94 184 THR A CA 1
ATOM 1465 C C . THR A 1 184 ? -18.183 -7.223 41.189 1.00 57.94 184 THR A C 1
ATOM 1467 O O . THR A 1 184 ? -17.909 -7.219 42.380 1.00 57.94 184 THR A O 1
ATOM 1470 N N . GLN A 1 185 ? -19.183 -6.489 40.682 1.00 55.16 185 GLN A N 1
ATOM 1471 C CA . GLN A 1 185 ? -20.025 -5.615 41.515 1.00 55.16 185 GLN A CA 1
ATOM 1472 C C . GLN A 1 185 ? -20.908 -6.379 42.508 1.00 55.16 185 GLN A C 1
ATOM 1474 O O . GLN A 1 185 ? -21.131 -5.898 43.613 1.00 55.16 185 GLN A O 1
ATOM 1479 N N . ILE A 1 186 ? -21.389 -7.569 42.140 1.00 56.94 186 ILE A N 1
ATOM 1480 C CA . ILE A 1 186 ? -22.185 -8.412 43.045 1.00 56.94 186 ILE A CA 1
ATOM 1481 C C . ILE A 1 186 ? -21.316 -8.970 44.186 1.00 56.94 186 ILE A C 1
ATOM 1483 O O . ILE A 1 186 ? -21.806 -9.141 45.295 1.00 56.94 186 ILE A O 1
ATOM 1487 N N . ASN A 1 187 ? -20.017 -9.188 43.959 1.00 55.00 187 ASN A N 1
ATOM 1488 C CA . ASN A 1 187 ? -19.116 -9.740 44.976 1.00 55.00 187 ASN A CA 1
ATOM 1489 C C . ASN A 1 187 ? -18.484 -8.692 45.912 1.00 55.00 187 ASN A C 1
ATOM 1491 O O . ASN A 1 187 ? -17.901 -9.078 46.922 1.00 55.00 187 ASN A O 1
ATOM 1495 N N . THR A 1 188 ? -18.573 -7.392 45.612 1.00 55.75 188 THR A N 1
ATOM 1496 C CA . THR A 1 188 ? -18.049 -6.318 46.481 1.00 55.75 188 THR A CA 1
ATOM 1497 C C . THR A 1 188 ? -19.076 -5.722 47.440 1.00 55.75 188 THR A C 1
ATOM 1499 O O . THR A 1 188 ? -18.704 -4.900 48.273 1.00 55.75 188 THR A O 1
ATOM 1502 N N . VAL A 1 189 ? -20.339 -6.148 47.382 1.00 53.56 189 VAL A N 1
ATOM 1503 C CA . VAL A 1 189 ? -21.361 -5.773 48.368 1.00 53.56 189 VAL A CA 1
ATOM 1504 C C . VAL A 1 189 ? -21.732 -7.015 49.172 1.00 53.56 189 VAL A C 1
ATOM 1506 O O . VAL A 1 189 ? -22.772 -7.629 48.960 1.00 53.56 189 VAL A O 1
ATOM 1509 N N . GLN A 1 190 ? -20.850 -7.418 50.086 1.00 56.09 190 GLN A N 1
ATOM 1510 C CA . GLN A 1 190 ? -21.284 -8.245 51.210 1.00 56.09 190 GLN A CA 1
ATOM 1511 C C . GLN A 1 190 ? -22.054 -7.321 52.164 1.00 56.09 190 GLN A C 1
ATOM 1513 O O . GLN A 1 190 ? -21.483 -6.308 52.580 1.00 56.09 190 GLN A O 1
ATOM 1518 N N . PRO A 1 191 ? -23.328 -7.597 52.492 1.00 57.25 191 PRO A N 1
ATOM 1519 C CA . PRO A 1 191 ? -24.000 -6.881 53.563 1.00 57.25 191 PRO A CA 1
ATOM 1520 C C . PRO A 1 191 ? -23.273 -7.200 54.872 1.00 57.25 191 PRO A C 1
ATOM 1522 O O . PRO A 1 191 ? -23.394 -8.284 55.434 1.00 57.25 191 PRO A O 1
ATOM 1525 N N . ILE A 1 192 ? -22.468 -6.247 55.330 1.00 58.16 192 ILE A N 1
ATOM 1526 C CA . ILE A 1 192 ? -22.061 -6.152 56.728 1.00 58.16 192 ILE A CA 1
ATOM 1527 C C . ILE A 1 192 ? -23.3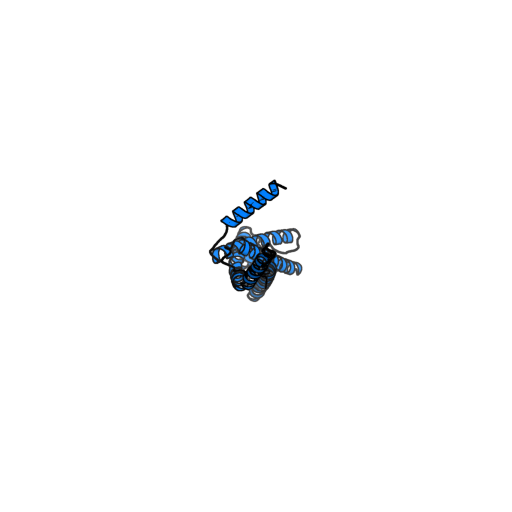52 -5.790 57.474 1.00 58.16 192 ILE A C 1
ATOM 1529 O O . ILE A 1 192 ? -24.029 -4.861 57.044 1.00 58.16 192 ILE A O 1
ATOM 1533 N N . TYR A 1 193 ? -23.674 -6.514 58.546 1.00 62.12 193 TYR A N 1
ATOM 1534 C CA . TYR A 1 193 ? -24.878 -6.433 59.393 1.00 62.12 193 TYR A CA 1
ATOM 1535 C C . TYR A 1 193 ? -26.034 -7.374 59.030 1.00 62.12 193 TYR A C 1
ATOM 1537 O O . TYR A 1 193 ? -26.886 -7.037 58.213 1.00 62.12 193 TYR A O 1
ATOM 1545 N N . ALA A 1 194 ? -26.120 -8.489 59.766 1.00 56.91 194 ALA A N 1
ATOM 1546 C CA . ALA A 1 194 ? -27.372 -8.952 60.377 1.00 56.91 194 ALA A CA 1
ATOM 1547 C C . ALA A 1 194 ? -27.135 -9.987 61.502 1.00 56.91 194 ALA A C 1
ATOM 1549 O O . ALA A 1 194 ? -27.834 -10.988 61.556 1.00 56.91 194 ALA A O 1
ATOM 1550 N N . ASP A 1 195 ? -26.193 -9.737 62.419 1.00 56.84 195 ASP A N 1
ATOM 1551 C CA . ASP A 1 195 ? -26.133 -10.479 63.687 1.00 56.84 195 ASP A CA 1
ATOM 1552 C C . ASP A 1 195 ? -26.583 -9.542 64.818 1.00 56.84 195 ASP A C 1
ATOM 1554 O O . ASP A 1 195 ? -25.772 -8.966 65.541 1.00 56.84 195 ASP A O 1
ATOM 1558 N N . THR A 1 196 ? -27.894 -9.311 64.934 1.00 61.22 196 THR A N 1
ATOM 1559 C CA . THR A 1 196 ? -28.479 -8.842 66.200 1.00 61.22 196 THR A CA 1
ATOM 1560 C C . THR A 1 196 ? -28.843 -10.066 67.038 1.00 61.22 196 THR A C 1
ATOM 1562 O O . THR A 1 196 ? -29.651 -10.872 66.570 1.00 61.22 196 THR A O 1
ATOM 1565 N N . PRO A 1 197 ? -28.297 -10.222 68.257 1.00 56.12 197 PRO A N 1
ATOM 1566 C CA . PRO A 1 197 ? -28.699 -11.295 69.154 1.00 56.12 197 PRO A CA 1
ATOM 1567 C C . PRO A 1 197 ? -30.110 -11.008 69.673 1.00 56.12 197 PRO A C 1
ATOM 1569 O O . PRO A 1 197 ? -30.368 -9.961 70.269 1.00 56.12 197 PRO A O 1
ATOM 1572 N N . SER A 1 198 ? -31.042 -11.923 69.413 1.00 58.50 198 SER A N 1
ATOM 1573 C CA . SER A 1 198 ? -32.380 -11.899 70.002 1.00 58.50 198 SER A CA 1
ATOM 1574 C C . SER A 1 198 ? -32.353 -12.591 71.363 1.00 58.50 198 SER A C 1
ATOM 1576 O O . SER A 1 198 ? -32.923 -13.668 71.527 1.00 58.50 198 SER A O 1
ATOM 1578 N N . ASP A 1 199 ? -31.694 -11.955 72.326 1.00 65.88 199 ASP A N 1
ATOM 1579 C CA . ASP A 1 199 ? -31.792 -12.316 73.735 1.00 65.88 199 ASP A CA 1
ATOM 1580 C C . ASP A 1 199 ? -32.706 -11.290 74.409 1.00 65.88 199 ASP A C 1
ATOM 1582 O O . ASP A 1 199 ? -32.267 -10.203 74.781 1.00 65.88 199 ASP A O 1
ATOM 1586 N N . VAL A 1 200 ? -33.995 -11.612 74.541 1.00 61.62 200 VAL A N 1
ATOM 1587 C CA . VAL A 1 200 ? -34.856 -10.991 75.556 1.00 61.62 200 VAL A CA 1
ATOM 1588 C C . VAL A 1 200 ? -35.714 -12.080 76.191 1.00 61.62 200 VAL A C 1
ATOM 1590 O O . VAL A 1 200 ? -36.634 -12.623 75.581 1.00 61.62 200 VAL A O 1
ATOM 1593 N N . GLU A 1 201 ? -35.351 -12.385 77.435 1.00 56.94 201 GLU A N 1
ATOM 1594 C CA . GLU A 1 201 ? -36.100 -13.155 78.419 1.00 56.94 201 GLU A CA 1
ATOM 1595 C C . GLU A 1 201 ? -37.533 -12.630 78.589 1.00 56.94 201 GLU A C 1
ATOM 1597 O O . GLU A 1 201 ? -37.774 -11.427 78.686 1.00 56.94 201 GLU A O 1
ATOM 1602 N N . GLY A 1 202 ? -38.483 -13.557 78.696 1.00 57.84 202 GLY A N 1
ATOM 1603 C CA . GLY A 1 202 ? -39.878 -13.286 79.024 1.00 57.84 202 GLY A CA 1
ATOM 1604 C C . GLY A 1 202 ? -40.412 -14.349 79.972 1.00 57.84 202 GLY A C 1
ATOM 1605 O O . GLY A 1 202 ? -41.096 -15.281 79.563 1.00 57.84 202 GLY A O 1
ATOM 1606 N N . THR A 1 203 ? -40.043 -14.203 81.237 1.00 61.38 203 THR A N 1
ATOM 1607 C CA . THR A 1 203 ? -40.540 -14.896 82.425 1.00 61.38 203 THR A CA 1
ATOM 1608 C C . THR A 1 203 ? -42.072 -14.896 82.469 1.00 61.38 203 THR A C 1
ATOM 1610 O O . THR A 1 203 ? -42.687 -13.832 82.498 1.00 61.38 203 THR A O 1
ATOM 1613 N N . ALA A 1 204 ? -42.700 -16.070 82.556 1.00 57.47 204 ALA A N 1
ATOM 1614 C CA . ALA A 1 204 ? -44.093 -16.192 82.978 1.00 57.47 204 ALA A CA 1
ATOM 1615 C C . ALA A 1 204 ? -44.228 -17.356 83.966 1.00 57.47 204 ALA A C 1
ATOM 1617 O O . ALA A 1 204 ? -44.085 -18.524 83.619 1.00 57.47 204 ALA A O 1
ATOM 1618 N N . LEU A 1 205 ? -44.454 -16.967 85.218 1.00 61.03 205 LEU A N 1
ATOM 1619 C CA . LEU A 1 205 ? -44.939 -17.788 86.317 1.00 61.03 205 LEU A CA 1
ATOM 1620 C C . LEU A 1 205 ? -46.272 -18.450 85.936 1.00 61.03 205 LEU A C 1
ATOM 1622 O O . LEU A 1 205 ? -47.197 -17.728 85.564 1.00 61.03 205 LEU A O 1
ATOM 1626 N N . MET A 1 206 ? -46.373 -19.773 86.094 1.00 50.06 206 MET A N 1
ATOM 1627 C CA . MET A 1 206 ? -47.460 -20.497 86.782 1.00 50.06 206 MET A CA 1
ATOM 1628 C C . MET A 1 206 ? -47.172 -21.998 86.806 1.00 50.06 206 MET A C 1
ATOM 1630 O O . MET A 1 206 ? -46.772 -22.540 85.754 1.00 50.06 206 MET A O 1
#

Foldseek 3Di:
DVVVVVVVVVVLVVLVVLADADLLVLLLVLLLQLLVQLQVLQVVCVVVVLAPDGQLLFQLQLPDASVCSPPPVSSVVSVVSSSRVSSNLSSVLLVVCQVVPLPPLLVSLLVSLLVVCCCCVVVCVVVVSTNDDTDDPSNVVSSSVSSSSSSNSSSVSSVSRHDCVSGDDDVVVVVVVVVVVVVVVVVVDDPDDDPDDPDDDDDDDD

pLDDT: mean 86.68, std 15.01, range [50.06, 98.62]

Secondary structure (DSSP, 8-state):
-HHHHHHHHHHHHHHHHT-B--HHHHHHHHHHHHHHHHHHHHHHHHHTTSSSS-HHHHHHTTTS-HHHHTSHHHHHHHHHHHHHHHHHHHHHHHHHHHHH-STTHHHHHHHHHHHHHIIIIIIHHHTT--S-----HHHHHHHHHH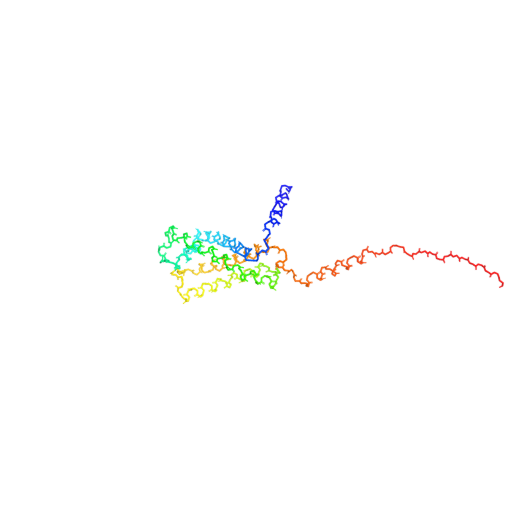HHHHHHHHHHHHHHHB-TTTSPPPHHHHHHHHHHHHHHHHHS------------------

Sequence (206 aa):
MQEMNRMFGYLKTILRVLKMKDSVTVSLFSGFLGTLVMDASNLLLWRTRNTEALYGHIAGSVYVRPFRTNQRKNFWLGQITHLVTGAILAYPLNLLLIRTGKDYTTIKGAFFGAVTWEFIYGVGQRFEVFSTKPHMTKTHYAELFNNILYGIATAKALVAFSEPSIHADHPSKKAALNTTVKKTQINTVQPIYADTPSDVEGTALM

Radius of gyration: 28.48 Å; chains: 1; bounding box: 68×36×109 Å